Protein AF-A0A5E4XHZ9-F1 (afdb_monomer_lite)

Sequence (260 aa):
MHYANPSAIGHELRPRMAGLHLTLHACERTLSRTGLHGERLRSFIARGGAIILPWQSETGDRIRTYHLFYNLEQDAFFVAVLAHHPAPDAPPCIVTVLTQVQFENDAGPISVARMRTAAFQALDPVAFRAWELRYFGGVLPAARYRVTTWFRRDDDAPGARPAQMVFHNAPVCRDFVETHSLEQAAGHPGFLDWYRAQAEQHGLPIERVVAIRIADTHPVELDVSAAALPCSCCSGQNPANGMFSDFAPASAAQEDQLAR

Secondary structure (DSSP, 8-state):
-EE--HHHHHHHHGGGGGG-EE-HHHHHHHHHHH---HHHHHHHHHTT-SEEEEEEEEETTEEEEEEEEEEGGGTEEEEEEEEPPSSTTSPPEEEEEEEHHHHHHHH-PPPHHHHHHHHHHHS-HHHHHHHHHHHTTT-PPPP--EEEEEE--TT--TTPPPEEEEEE-----HHHHHHH-STTGGGSTTHHHHHHHHHHHTT--GGGEEEEEEESSSEEE--TTPPP---TTTTT--SS-------PPP----------

Structure (mmCIF, N/CA/C/O backbone):
data_AF-A0A5E4XHZ9-F1
#
_entry.id   AF-A0A5E4XHZ9-F1
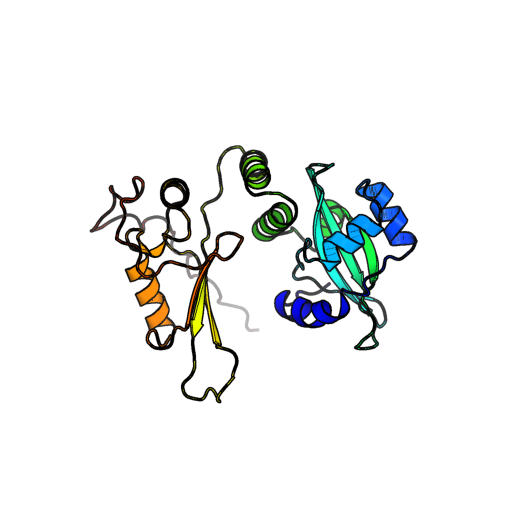#
loop_
_atom_site.group_PDB
_atom_site.id
_atom_site.type_symbol
_atom_site.label_atom_id
_atom_site.label_alt_id
_atom_site.label_comp_id
_atom_site.label_asym_id
_atom_site.label_entity_id
_atom_site.label_seq_id
_atom_site.pdbx_PDB_ins_code
_atom_site.Cartn_x
_atom_site.Cartn_y
_atom_site.Cartn_z
_atom_site.occupancy
_atom_site.B_iso_or_equiv
_atom_site.auth_seq_id
_atom_site.auth_comp_id
_atom_site.auth_asym_id
_atom_site.auth_atom_id
_atom_site.pdbx_PDB_model_num
ATOM 1 N N . MET A 1 1 ? 11.422 13.633 -13.329 1.00 86.62 1 MET A N 1
ATOM 2 C CA . MET A 1 1 ? 10.443 12.761 -12.641 1.00 86.62 1 MET A CA 1
ATOM 3 C C . MET A 1 1 ? 9.316 13.657 -12.155 1.00 86.62 1 MET A C 1
ATOM 5 O O . MET A 1 1 ? 9.613 14.779 -11.771 1.00 86.62 1 MET A O 1
ATOM 9 N N . HIS A 1 2 ? 8.062 13.225 -12.218 1.00 88.31 2 HIS A N 1
ATOM 10 C CA . HIS A 1 2 ? 6.912 14.000 -11.752 1.00 88.31 2 HIS A CA 1
ATOM 11 C C . HIS A 1 2 ? 6.039 13.163 -10.815 1.00 88.31 2 HIS A C 1
ATOM 13 O O . HIS A 1 2 ? 6.123 11.932 -10.811 1.00 88.31 2 HIS A O 1
ATOM 19 N N . TYR A 1 3 ? 5.230 13.840 -10.001 1.00 90.31 3 TYR A N 1
ATOM 20 C CA . TYR A 1 3 ? 4.327 13.189 -9.059 1.00 90.31 3 TYR A CA 1
ATOM 21 C C . TYR A 1 3 ? 3.088 12.662 -9.786 1.00 90.31 3 TYR A C 1
ATOM 23 O O . TYR A 1 3 ? 2.505 13.372 -10.603 1.00 90.31 3 TYR A O 1
ATOM 31 N N . ALA A 1 4 ? 2.673 11.435 -9.482 1.00 89.12 4 ALA A N 1
ATOM 32 C CA . ALA A 1 4 ? 1.535 10.787 -10.129 1.00 89.12 4 ALA A CA 1
ATOM 33 C C . ALA A 1 4 ? 0.694 9.999 -9.118 1.00 89.12 4 ALA A C 1
ATOM 35 O O . ALA A 1 4 ? 1.205 9.534 -8.098 1.00 89.12 4 ALA A O 1
ATOM 36 N N . ASN A 1 5 ? -0.607 9.843 -9.391 1.00 87.12 5 ASN A N 1
ATOM 37 C CA . ASN A 1 5 ? -1.532 9.144 -8.498 1.00 87.12 5 ASN A CA 1
ATOM 38 C C . ASN A 1 5 ? -1.294 7.617 -8.542 1.00 87.12 5 ASN A C 1
ATOM 40 O O . ASN A 1 5 ? -1.618 6.986 -9.554 1.00 87.12 5 ASN A O 1
ATOM 44 N N . PRO A 1 6 ? -0.826 6.981 -7.446 1.00 87.62 6 PRO A N 1
ATOM 45 C CA . PRO A 1 6 ? -0.541 5.543 -7.426 1.00 87.62 6 PRO A CA 1
ATOM 46 C C . PRO A 1 6 ? -1.758 4.660 -7.712 1.00 87.62 6 PRO A C 1
ATOM 48 O O . PRO A 1 6 ? -1.610 3.573 -8.264 1.00 87.62 6 PRO A O 1
ATOM 51 N N . SER A 1 7 ? -2.962 5.110 -7.344 1.00 84.69 7 SER A N 1
ATOM 52 C CA . SER A 1 7 ? -4.198 4.358 -7.578 1.00 84.69 7 SER A CA 1
ATOM 53 C C . SER A 1 7 ? -4.557 4.316 -9.062 1.00 84.69 7 SER A C 1
ATOM 55 O O . SER A 1 7 ? -4.978 3.271 -9.553 1.00 84.69 7 SER A O 1
ATOM 57 N N . ALA A 1 8 ? -4.344 5.424 -9.780 1.00 85.44 8 ALA A N 1
ATOM 58 C CA . ALA A 1 8 ? -4.560 5.491 -11.224 1.00 85.44 8 ALA A CA 1
ATOM 59 C C . ALA A 1 8 ? -3.560 4.591 -11.965 1.00 85.44 8 ALA A C 1
ATOM 61 O O . ALA A 1 8 ? -3.973 3.736 -12.746 1.00 85.44 8 ALA A O 1
ATOM 62 N N . ILE A 1 9 ? -2.270 4.690 -11.614 1.00 88.25 9 ILE A N 1
ATOM 63 C CA . ILE A 1 9 ? -1.215 3.813 -12.148 1.00 88.25 9 ILE A CA 1
ATOM 64 C C . ILE A 1 9 ? -1.558 2.340 -11.894 1.00 88.25 9 ILE A C 1
ATOM 66 O O . ILE A 1 9 ? -1.443 1.496 -12.780 1.00 88.25 9 ILE A O 1
ATOM 70 N N . GLY A 1 10 ? -1.986 2.009 -10.673 1.00 85.88 10 GLY A N 1
ATOM 71 C CA . GLY A 1 10 ? -2.338 0.642 -10.304 1.00 85.88 10 GLY A CA 1
ATOM 72 C C . GLY A 1 10 ? -3.529 0.098 -11.087 1.00 85.88 10 GLY A C 1
ATOM 73 O O . GLY A 1 10 ? -3.511 -1.071 -11.467 1.00 85.88 10 GLY A O 1
ATOM 74 N N . HIS A 1 11 ? -4.544 0.924 -11.347 1.00 86.50 11 HIS A N 1
ATOM 75 C CA . HIS A 1 11 ? -5.700 0.539 -12.157 1.00 86.50 11 HIS A CA 1
ATOM 76 C C . HIS A 1 11 ? -5.300 0.227 -13.605 1.00 86.50 11 HIS A C 1
ATOM 78 O O . HIS A 1 11 ? -5.761 -0.766 -14.163 1.00 86.50 11 HIS A O 1
ATOM 84 N N . GLU A 1 12 ? -4.414 1.034 -14.188 1.00 86.19 12 GLU A N 1
ATOM 85 C CA . GLU A 1 12 ? -3.895 0.823 -15.542 1.00 86.19 12 GLU A CA 1
ATOM 86 C C . GLU A 1 12 ? -3.006 -0.427 -15.639 1.00 86.19 12 GLU A C 1
ATOM 88 O O . GLU A 1 12 ? -3.139 -1.231 -16.561 1.00 86.19 12 GLU A O 1
ATOM 93 N N . LEU A 1 13 ? -2.100 -0.617 -14.677 1.00 87.25 13 LEU A N 1
ATOM 94 C CA . LEU A 1 13 ? -1.108 -1.689 -14.738 1.00 87.25 13 LEU A CA 1
ATOM 95 C C . LEU A 1 13 ? -1.670 -3.065 -14.395 1.00 87.25 13 LEU A C 1
ATOM 97 O O . LEU A 1 13 ? -1.251 -4.055 -14.992 1.00 87.25 13 LEU A O 1
ATOM 101 N N . ARG A 1 14 ? -2.582 -3.158 -13.419 1.00 87.19 14 ARG A N 1
ATOM 102 C CA . ARG A 1 14 ? -2.999 -4.437 -12.818 1.00 87.19 14 ARG A CA 1
ATOM 103 C C . ARG A 1 14 ? -3.446 -5.499 -13.839 1.00 87.19 14 ARG A C 1
ATOM 105 O O . ARG A 1 14 ? -2.990 -6.631 -13.686 1.00 87.19 14 ARG A O 1
ATOM 112 N N . PRO A 1 15 ? -4.240 -5.189 -14.884 1.00 87.88 15 PRO A N 1
ATOM 113 C CA . PRO A 1 15 ? -4.618 -6.178 -15.898 1.00 87.88 15 PRO A CA 1
ATOM 114 C C . PRO A 1 15 ? -3.423 -6.750 -16.679 1.00 87.88 15 PRO A C 1
ATOM 116 O O . PRO A 1 15 ? -3.457 -7.894 -17.120 1.00 87.88 15 PRO A O 1
ATOM 119 N N . ARG A 1 16 ? -2.345 -5.969 -16.820 1.00 89.19 16 ARG A N 1
ATOM 120 C CA . ARG A 1 16 ? -1.160 -6.284 -17.636 1.00 89.19 16 ARG A CA 1
ATOM 121 C C . ARG A 1 16 ? -0.058 -6.998 -16.842 1.00 89.19 16 ARG A C 1
ATOM 123 O O . ARG A 1 16 ? 0.864 -7.561 -17.433 1.00 89.19 16 ARG A O 1
ATOM 130 N N . MET A 1 17 ? -0.145 -7.010 -15.508 1.00 90.12 17 MET A N 1
ATOM 131 C CA . MET A 1 17 ? 0.893 -7.561 -14.621 1.00 90.12 17 MET A CA 1
ATOM 132 C C . MET A 1 17 ? 1.107 -9.072 -14.769 1.00 90.12 17 MET A C 1
ATOM 134 O O . MET A 1 17 ? 2.192 -9.557 -14.452 1.00 90.12 17 MET A O 1
ATOM 138 N N . ALA A 1 18 ? 0.124 -9.818 -15.285 1.00 86.81 18 ALA A N 1
ATOM 139 C CA . ALA A 1 18 ? 0.265 -11.254 -15.536 1.00 86.81 18 ALA A CA 1
ATOM 140 C C . ALA A 1 18 ? 1.398 -11.575 -16.533 1.00 86.81 18 ALA A C 1
ATOM 142 O O . ALA A 1 18 ? 2.057 -12.605 -16.406 1.00 86.81 18 ALA A O 1
ATOM 143 N N . GLY A 1 19 ? 1.660 -10.677 -17.491 1.00 87.75 19 GLY A N 1
ATOM 144 C CA . GLY A 1 19 ? 2.740 -10.813 -18.475 1.00 87.75 19 GLY A CA 1
ATOM 145 C C . GLY A 1 19 ? 4.051 -10.121 -18.085 1.00 87.75 19 GLY A C 1
ATOM 146 O O . GLY A 1 19 ? 4.936 -9.984 -18.934 1.00 87.75 19 GLY A O 1
ATOM 147 N N . LEU A 1 20 ? 4.183 -9.643 -16.838 1.00 92.69 20 LEU A N 1
ATOM 148 C CA . LEU A 1 20 ? 5.384 -8.948 -16.368 1.00 92.69 20 LEU A CA 1
ATOM 149 C C . LEU A 1 20 ? 6.631 -9.800 -16.632 1.00 92.69 20 LEU A C 1
ATOM 151 O O . LEU A 1 20 ? 6.679 -10.982 -16.282 1.00 92.69 20 LEU A O 1
ATOM 155 N N . HIS A 1 21 ? 7.657 -9.180 -17.204 1.00 93.25 21 HIS A N 1
ATOM 156 C CA . HIS A 1 21 ? 8.944 -9.809 -17.495 1.00 93.25 21 HIS A CA 1
ATOM 157 C C . HIS A 1 21 ? 10.110 -8.898 -17.094 1.00 93.25 21 HIS A C 1
ATOM 159 O O . HIS A 1 21 ? 9.927 -7.712 -16.814 1.00 93.25 21 HIS A O 1
ATOM 165 N N . LEU A 1 22 ? 11.314 -9.468 -17.035 1.00 93.25 22 LEU A N 1
ATOM 166 C CA . LEU A 1 22 ? 12.545 -8.762 -16.686 1.00 93.25 22 LEU A CA 1
ATOM 167 C C . LEU A 1 22 ? 13.439 -8.650 -17.915 1.00 93.25 22 LEU A C 1
ATOM 169 O O . LEU A 1 22 ? 13.551 -9.596 -18.693 1.00 93.25 22 LEU A O 1
ATOM 173 N N . THR A 1 23 ? 14.110 -7.511 -18.066 1.00 91.69 23 THR A N 1
ATOM 174 C CA . THR A 1 23 ? 15.240 -7.412 -18.995 1.00 91.69 23 THR A CA 1
ATOM 175 C C . THR A 1 23 ? 16.449 -8.169 -18.437 1.00 91.69 23 THR A C 1
ATOM 177 O O . THR A 1 23 ? 16.560 -8.367 -17.226 1.00 91.69 23 THR A O 1
ATOM 180 N N . LEU A 1 24 ? 17.401 -8.544 -19.300 1.00 91.00 24 LEU A N 1
ATOM 181 C CA . LEU A 1 24 ? 18.662 -9.156 -18.859 1.00 91.00 24 LEU A CA 1
ATOM 182 C C . LEU A 1 24 ? 19.381 -8.272 -17.826 1.00 91.00 24 LEU A C 1
ATOM 184 O O . LEU A 1 24 ? 19.770 -8.743 -16.760 1.00 91.00 24 LEU A O 1
ATOM 188 N N . HIS A 1 25 ? 19.443 -6.966 -18.099 1.00 91.31 25 HIS A N 1
ATOM 189 C CA . HIS A 1 25 ? 19.999 -5.984 -17.174 1.00 91.31 25 HIS A CA 1
ATOM 190 C C . HIS A 1 25 ? 19.283 -5.985 -15.814 1.00 91.31 25 HIS A C 1
ATOM 192 O O . HIS A 1 25 ? 19.927 -5.924 -14.767 1.00 91.31 25 HIS A O 1
ATOM 198 N N . ALA A 1 26 ? 17.950 -6.070 -15.800 1.00 91.31 26 ALA A N 1
ATOM 199 C CA . ALA A 1 26 ? 17.190 -6.142 -14.559 1.00 91.31 26 ALA A CA 1
ATOM 200 C C . ALA A 1 26 ? 17.475 -7.433 -13.787 1.00 91.31 26 ALA A C 1
ATOM 202 O O . ALA A 1 26 ? 17.582 -7.372 -12.565 1.00 91.31 26 ALA A O 1
ATOM 203 N N . CYS A 1 27 ? 17.639 -8.574 -14.463 1.00 91.69 27 CYS A N 1
ATOM 204 C CA . CYS A 1 27 ? 18.023 -9.834 -13.821 1.00 91.69 27 CYS A CA 1
ATOM 205 C C . CYS A 1 27 ? 19.380 -9.713 -13.114 1.00 91.69 27 CYS A C 1
ATOM 207 O O . CYS A 1 27 ? 19.474 -10.017 -11.925 1.00 91.69 27 CYS A O 1
ATOM 209 N N . GLU A 1 28 ? 20.398 -9.195 -13.807 1.00 92.19 28 GLU A N 1
ATOM 210 C CA . GLU A 1 28 ? 21.734 -8.970 -13.240 1.00 92.19 28 GLU A CA 1
ATOM 211 C C . GLU A 1 28 ? 21.684 -8.022 -12.039 1.00 92.19 28 GLU A C 1
ATOM 213 O O . GLU A 1 28 ? 22.235 -8.312 -10.975 1.00 92.19 28 GLU A O 1
ATOM 218 N N . ARG A 1 29 ? 20.975 -6.893 -12.176 1.00 92.19 29 ARG A N 1
ATOM 219 C CA . ARG A 1 29 ? 20.837 -5.914 -11.092 1.00 92.19 29 ARG A CA 1
ATOM 220 C C . ARG A 1 29 ? 20.088 -6.480 -9.899 1.00 92.19 29 ARG A C 1
ATOM 222 O O . ARG A 1 29 ? 20.537 -6.256 -8.778 1.00 92.19 29 ARG A O 1
ATOM 229 N N . THR A 1 30 ? 19.012 -7.228 -10.135 1.00 91.31 30 THR A N 1
ATOM 230 C CA . THR A 1 30 ? 18.244 -7.897 -9.079 1.00 91.31 30 THR A CA 1
ATOM 231 C C . THR A 1 30 ? 19.159 -8.820 -8.292 1.00 91.31 30 THR A C 1
ATOM 233 O O . THR A 1 30 ? 19.282 -8.640 -7.083 1.00 91.31 30 THR A O 1
ATOM 236 N N . LEU A 1 31 ? 19.883 -9.715 -8.968 1.00 91.81 31 LEU A N 1
ATOM 237 C CA . LEU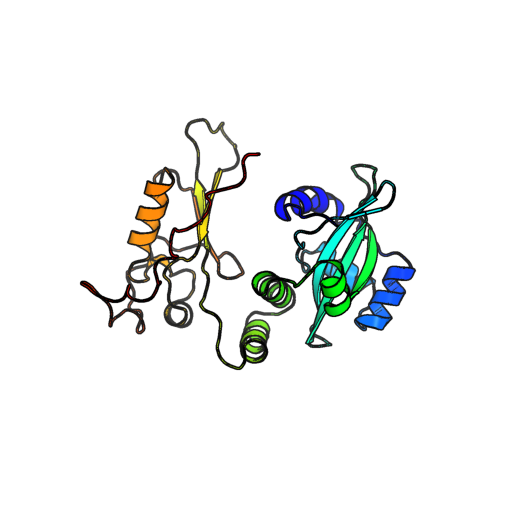 A 1 31 ? 20.790 -10.643 -8.300 1.00 91.81 31 LEU A CA 1
ATOM 238 C C . LEU A 1 31 ? 21.894 -9.898 -7.538 1.00 91.81 31 LEU A C 1
ATOM 240 O O . LEU A 1 31 ? 22.095 -10.148 -6.355 1.00 91.81 31 LEU A O 1
ATOM 244 N N . SER A 1 32 ? 22.554 -8.925 -8.174 1.00 92.19 32 SER A N 1
ATOM 245 C CA . SER A 1 32 ? 23.680 -8.203 -7.562 1.00 92.19 32 SER A CA 1
ATOM 246 C C . SER A 1 32 ? 23.297 -7.352 -6.347 1.00 92.19 32 SER A C 1
ATOM 248 O O . SER A 1 32 ? 24.117 -7.157 -5.457 1.00 92.19 32 SER A O 1
ATOM 250 N N . ARG A 1 33 ? 22.077 -6.797 -6.325 1.00 91.88 33 ARG A N 1
ATOM 251 C CA . ARG A 1 33 ? 21.643 -5.843 -5.290 1.00 91.88 33 ARG A CA 1
ATOM 252 C C . ARG A 1 33 ? 20.855 -6.538 -4.196 1.00 91.88 33 ARG A C 1
ATOM 254 O O . ARG A 1 33 ? 21.044 -6.231 -3.025 1.00 91.88 33 ARG A O 1
ATOM 261 N N . THR A 1 34 ? 19.988 -7.465 -4.589 1.00 88.62 34 THR A N 1
ATOM 262 C CA . THR A 1 34 ? 19.021 -8.084 -3.681 1.00 88.62 34 THR A CA 1
ATOM 263 C C . THR A 1 34 ? 19.388 -9.511 -3.276 1.00 88.62 34 THR A C 1
ATOM 265 O O . THR A 1 34 ? 18.811 -10.048 -2.341 1.00 88.62 34 THR A O 1
ATOM 268 N N . GLY A 1 35 ? 20.283 -10.175 -4.015 1.00 88.75 35 GLY A N 1
ATOM 269 C CA . GLY A 1 35 ? 20.492 -11.622 -3.896 1.00 88.75 35 GLY A CA 1
ATOM 270 C C . GLY A 1 35 ? 19.325 -12.470 -4.426 1.00 88.75 35 GLY A C 1
ATOM 271 O O . GLY A 1 35 ? 19.455 -13.686 -4.535 1.00 88.75 35 GLY A O 1
ATOM 272 N N . LEU A 1 36 ? 18.197 -11.859 -4.812 1.00 88.06 36 LEU A N 1
ATOM 273 C CA . LEU A 1 36 ? 17.028 -12.574 -5.313 1.00 88.06 36 LEU A CA 1
ATOM 274 C C . LEU A 1 36 ? 17.200 -12.983 -6.777 1.00 88.06 36 LEU A C 1
ATOM 276 O O . LEU A 1 36 ? 17.743 -12.254 -7.609 1.00 88.06 36 LEU A O 1
ATOM 280 N N . HIS A 1 37 ? 16.625 -14.134 -7.119 1.00 91.00 37 HIS A N 1
ATOM 281 C CA . HIS A 1 37 ? 16.442 -14.525 -8.510 1.00 91.00 37 HIS A CA 1
ATOM 282 C C . HIS A 1 37 ? 15.395 -13.628 -9.192 1.00 91.00 37 HIS A C 1
ATOM 284 O O . HIS A 1 37 ? 14.348 -13.325 -8.610 1.00 91.00 37 HIS A O 1
ATOM 290 N N . GLY A 1 38 ? 15.632 -13.259 -10.455 1.00 89.94 38 GLY A N 1
ATOM 291 C CA . GLY A 1 38 ? 14.744 -12.371 -11.215 1.00 89.94 38 GLY A CA 1
ATOM 292 C C . GLY A 1 38 ? 13.293 -12.865 -11.285 1.00 89.94 38 GLY A C 1
ATOM 293 O O . GLY A 1 38 ? 12.359 -12.082 -11.138 1.00 89.94 38 GLY A O 1
ATOM 294 N N . GLU A 1 39 ? 13.081 -14.177 -11.410 1.00 90.88 39 GLU A N 1
ATOM 295 C CA . GLU A 1 39 ? 11.732 -14.760 -11.418 1.00 90.88 39 GLU A CA 1
ATOM 296 C C . GLU A 1 39 ? 11.002 -14.653 -10.070 1.00 90.88 39 GLU A C 1
ATOM 298 O O . GLU A 1 39 ? 9.778 -14.475 -10.037 1.00 90.88 39 GLU A O 1
ATOM 303 N N . ARG A 1 40 ? 11.736 -14.703 -8.952 1.00 91.50 40 ARG A N 1
ATOM 304 C CA . ARG A 1 40 ? 11.151 -14.510 -7.620 1.00 91.50 40 ARG A CA 1
ATOM 305 C C . ARG A 1 40 ? 10.670 -13.071 -7.465 1.00 91.50 40 ARG A C 1
ATOM 307 O O . ARG A 1 40 ? 9.538 -12.867 -7.033 1.00 91.50 40 ARG A O 1
ATOM 314 N N . LEU A 1 41 ? 11.471 -12.100 -7.912 1.00 92.81 41 LEU A N 1
ATOM 315 C CA . LEU A 1 41 ? 11.063 -10.694 -7.959 1.00 92.81 41 LEU A CA 1
ATOM 316 C C . LEU A 1 41 ? 9.841 -10.492 -8.866 1.00 92.81 41 LEU A C 1
ATOM 318 O O . LEU A 1 41 ? 8.860 -9.883 -8.445 1.00 92.81 41 LEU A O 1
ATOM 322 N N . ARG A 1 42 ? 9.869 -11.050 -10.084 1.00 94.06 42 ARG A N 1
ATOM 323 C CA . ARG A 1 42 ? 8.751 -11.015 -11.045 1.00 94.06 42 ARG A CA 1
ATOM 324 C C . ARG A 1 42 ? 7.442 -11.434 -10.393 1.00 94.06 42 ARG A C 1
ATOM 326 O O . ARG A 1 42 ? 6.463 -10.696 -10.411 1.00 94.06 42 ARG A O 1
ATOM 333 N N . SER A 1 43 ? 7.455 -12.625 -9.801 1.00 92.69 43 SER A N 1
ATOM 334 C CA . SER A 1 43 ? 6.280 -13.261 -9.212 1.00 92.69 43 SER A CA 1
ATOM 335 C C . SER A 1 43 ? 5.791 -12.497 -7.987 1.00 92.69 43 SER A C 1
ATOM 337 O O . SER A 1 43 ? 4.590 -12.400 -7.755 1.00 92.69 43 SER A O 1
ATOM 339 N N . PHE A 1 44 ? 6.712 -11.934 -7.204 1.00 92.19 44 PHE A N 1
ATOM 340 C CA . PHE A 1 44 ? 6.383 -11.108 -6.051 1.00 92.19 44 PHE A CA 1
ATOM 341 C C . PHE A 1 44 ? 5.652 -9.820 -6.461 1.00 92.19 44 PHE A C 1
ATOM 343 O O . PHE A 1 44 ? 4.565 -9.547 -5.955 1.00 92.19 44 PHE A O 1
ATOM 350 N N . ILE A 1 45 ? 6.185 -9.077 -7.437 1.00 93.25 45 ILE A N 1
ATOM 351 C CA . ILE A 1 45 ? 5.565 -7.837 -7.929 1.00 93.25 45 ILE A CA 1
ATOM 352 C C . ILE A 1 45 ? 4.237 -8.131 -8.638 1.00 93.25 45 ILE A C 1
ATOM 354 O O . ILE A 1 45 ? 3.244 -7.454 -8.378 1.00 93.25 45 ILE A O 1
ATOM 358 N N . ALA A 1 46 ? 4.182 -9.159 -9.491 1.00 91.19 46 ALA A N 1
ATOM 359 C CA . ALA A 1 46 ? 2.968 -9.525 -10.225 1.00 91.19 46 ALA A CA 1
ATOM 360 C C . ALA A 1 46 ? 1.795 -9.899 -9.302 1.00 91.19 46 ALA A C 1
ATOM 362 O O . ALA A 1 46 ? 0.643 -9.635 -9.639 1.00 91.19 46 ALA A O 1
ATOM 363 N N . ARG A 1 47 ? 2.079 -10.456 -8.116 1.00 89.50 47 ARG A N 1
ATOM 364 C CA . ARG A 1 47 ? 1.072 -10.772 -7.086 1.00 89.50 47 ARG A CA 1
ATOM 365 C C . ARG A 1 47 ? 0.720 -9.593 -6.172 1.00 89.50 47 ARG A C 1
ATOM 367 O O . ARG A 1 47 ? -0.061 -9.771 -5.245 1.00 89.50 47 ARG A O 1
ATOM 374 N N . GLY A 1 48 ? 1.265 -8.403 -6.424 1.00 87.94 48 GLY A N 1
ATOM 375 C CA . GLY A 1 48 ? 0.984 -7.204 -5.632 1.00 87.94 48 GLY A CA 1
ATOM 376 C C . GLY A 1 48 ? 1.832 -7.055 -4.369 1.00 87.94 48 GLY A C 1
ATOM 377 O O . GLY A 1 48 ? 1.505 -6.222 -3.532 1.00 87.94 48 GLY A O 1
ATOM 378 N N . GLY A 1 49 ? 2.929 -7.808 -4.235 1.00 90.06 49 GLY A N 1
ATOM 379 C CA . GLY A 1 49 ? 3.833 -7.695 -3.085 1.00 90.06 49 GLY A CA 1
ATOM 380 C C . GLY A 1 49 ? 4.623 -6.378 -3.039 1.00 90.06 49 GLY A C 1
ATOM 381 O O . GLY A 1 49 ? 5.167 -6.010 -2.002 1.00 90.06 49 GLY A O 1
ATOM 382 N N . ALA A 1 50 ? 4.687 -5.645 -4.154 1.00 94.38 50 ALA A N 1
ATOM 383 C CA . ALA A 1 50 ? 5.298 -4.322 -4.213 1.00 94.38 50 ALA A CA 1
ATOM 384 C C . ALA A 1 50 ? 4.237 -3.219 -4.226 1.00 94.38 50 ALA A C 1
ATOM 386 O O . ALA A 1 50 ? 3.154 -3.365 -4.793 1.00 94.38 50 ALA A O 1
ATOM 387 N N . ILE A 1 51 ? 4.581 -2.078 -3.640 1.00 94.25 51 ILE A N 1
ATOM 388 C CA . ILE A 1 51 ? 3.729 -0.891 -3.607 1.00 94.25 51 ILE A CA 1
ATOM 389 C C . ILE A 1 51 ? 4.191 0.149 -4.619 1.00 94.25 51 ILE A C 1
ATOM 391 O O . ILE A 1 51 ? 5.368 0.497 -4.708 1.00 94.25 51 ILE A O 1
ATOM 395 N N . ILE A 1 52 ? 3.224 0.705 -5.340 1.00 95.06 52 ILE A N 1
ATOM 396 C CA . ILE A 1 52 ? 3.460 1.773 -6.307 1.00 95.06 52 ILE A CA 1
ATOM 397 C C . ILE A 1 52 ? 3.800 3.055 -5.547 1.00 95.06 52 ILE A C 1
ATOM 399 O O . ILE A 1 52 ? 3.034 3.516 -4.689 1.00 95.06 52 ILE A O 1
ATOM 403 N N . LEU A 1 53 ? 4.957 3.622 -5.862 1.00 95.38 53 LEU A N 1
ATOM 404 C CA . LEU A 1 53 ? 5.379 4.918 -5.370 1.00 95.38 53 LEU A CA 1
ATOM 405 C C . LEU A 1 53 ? 4.790 6.039 -6.251 1.00 95.38 53 LEU A C 1
ATOM 407 O O . LEU A 1 53 ? 4.596 5.829 -7.449 1.00 95.38 53 LEU A O 1
ATOM 411 N N . PRO A 1 54 ? 4.507 7.233 -5.697 1.00 93.19 54 PRO A N 1
ATOM 412 C CA . PRO A 1 54 ? 3.833 8.323 -6.406 1.00 93.19 54 PRO A CA 1
ATOM 413 C C . PRO A 1 54 ? 4.755 9.113 -7.341 1.00 93.19 54 PRO A C 1
ATOM 415 O O . PRO A 1 54 ? 4.655 10.331 -7.441 1.00 93.19 54 PRO A O 1
ATOM 418 N N . TRP A 1 55 ? 5.660 8.426 -8.026 1.00 92.62 55 TRP A N 1
ATOM 419 C CA . TRP A 1 55 ? 6.545 9.042 -8.997 1.00 92.62 55 TRP A CA 1
ATOM 420 C C . TRP A 1 55 ? 6.436 8.346 -10.339 1.00 92.62 55 TRP A C 1
ATOM 422 O O . TRP A 1 55 ? 6.249 7.131 -10.435 1.00 92.62 55 TRP A O 1
ATOM 432 N N . GLN A 1 56 ? 6.609 9.148 -11.377 1.00 92.38 56 GLN A N 1
ATOM 433 C CA . GLN A 1 56 ? 6.609 8.712 -12.753 1.00 92.38 56 GLN A CA 1
ATOM 434 C C . GLN A 1 56 ? 7.703 9.456 -13.516 1.00 92.38 56 GLN A C 1
ATOM 436 O O . GLN A 1 56 ? 8.043 10.608 -13.228 1.00 92.38 56 GLN A O 1
ATOM 441 N N . SER A 1 57 ? 8.321 8.783 -14.474 1.00 92.62 57 SER A N 1
ATOM 442 C CA . SER A 1 57 ? 9.217 9.433 -15.425 1.00 92.62 57 SER A CA 1
ATOM 443 C C . SER A 1 57 ? 8.931 8.955 -16.833 1.00 92.62 57 SER A C 1
ATOM 445 O O . SER A 1 57 ? 8.334 7.903 -17.037 1.00 92.62 57 SER A O 1
ATOM 447 N N . GLU A 1 58 ? 9.354 9.745 -17.805 1.00 90.31 58 GLU A N 1
ATOM 448 C CA . GLU A 1 58 ? 9.265 9.400 -19.214 1.00 90.31 58 GLU A CA 1
ATOM 449 C C . GLU A 1 58 ? 10.680 9.188 -19.738 1.00 90.31 58 GLU A C 1
ATOM 451 O O . GLU A 1 58 ? 11.630 9.872 -19.345 1.00 90.31 58 GLU A O 1
ATOM 456 N N . THR A 1 59 ? 10.863 8.180 -20.579 1.00 84.19 59 THR A N 1
ATOM 457 C CA . THR A 1 59 ? 12.125 7.963 -21.282 1.00 84.19 59 THR A CA 1
ATOM 458 C C . THR A 1 59 ? 11.815 7.454 -22.677 1.00 84.19 59 THR A C 1
ATOM 460 O O . THR A 1 59 ? 11.451 6.291 -22.845 1.00 84.19 59 THR A O 1
ATOM 463 N N . GLY A 1 60 ? 11.956 8.337 -23.667 1.00 84.44 60 GLY A N 1
ATOM 464 C CA . GLY A 1 60 ? 11.456 8.082 -25.015 1.00 84.44 60 GLY A CA 1
ATOM 465 C C . GLY A 1 60 ? 9.930 8.013 -25.016 1.00 84.44 60 GLY A C 1
ATOM 466 O O . GLY A 1 60 ? 9.271 8.871 -24.440 1.00 84.44 60 GLY A O 1
ATOM 467 N N . ASP A 1 61 ? 9.385 6.963 -25.617 1.00 83.19 61 ASP A N 1
ATOM 468 C CA . ASP A 1 61 ? 7.952 6.662 -25.706 1.00 83.19 61 ASP A CA 1
ATOM 469 C C . ASP A 1 61 ? 7.417 5.850 -24.512 1.00 83.19 61 ASP A C 1
ATOM 471 O O . ASP A 1 61 ? 6.275 5.388 -24.527 1.00 83.19 61 ASP A O 1
ATOM 475 N N . ARG A 1 62 ? 8.242 5.634 -23.478 1.00 87.31 62 ARG A N 1
ATOM 476 C CA . ARG A 1 62 ? 7.892 4.781 -22.338 1.00 87.31 62 ARG A CA 1
ATOM 477 C C . ARG A 1 62 ? 7.722 5.569 -21.057 1.00 87.31 62 ARG A C 1
ATOM 479 O O . ARG A 1 62 ? 8.615 6.298 -20.622 1.00 87.31 62 ARG A O 1
ATOM 486 N N . ILE A 1 63 ? 6.613 5.283 -20.391 1.00 92.44 63 ILE A N 1
ATOM 487 C CA . ILE A 1 63 ? 6.349 5.682 -19.015 1.00 92.44 63 ILE A CA 1
ATOM 488 C C . ILE A 1 63 ? 7.062 4.716 -18.068 1.00 92.44 63 ILE A C 1
ATOM 490 O O . ILE A 1 63 ? 7.021 3.500 -18.244 1.00 92.44 63 ILE A O 1
ATOM 494 N N . ARG A 1 64 ? 7.716 5.244 -17.039 1.00 94.81 64 ARG A N 1
ATOM 495 C CA . ARG A 1 64 ? 8.362 4.479 -15.974 1.00 94.81 64 ARG A CA 1
ATOM 496 C C . ARG A 1 64 ? 7.674 4.741 -14.652 1.00 94.81 64 ARG A C 1
ATOM 498 O O . ARG A 1 64 ? 7.433 5.886 -14.283 1.00 94.81 64 ARG A O 1
ATOM 505 N N . THR A 1 65 ? 7.430 3.664 -13.925 1.00 95.44 65 THR A N 1
ATOM 506 C CA . THR A 1 65 ? 6.829 3.681 -12.590 1.00 95.44 65 THR A CA 1
ATOM 507 C C . THR A 1 65 ? 7.718 2.937 -11.612 1.00 95.44 65 THR A C 1
ATOM 509 O O . THR A 1 65 ? 8.484 2.051 -11.999 1.00 95.44 65 THR A O 1
ATOM 512 N N . TYR A 1 66 ? 7.628 3.311 -10.342 1.00 96.94 66 TYR A N 1
ATOM 513 C CA . TYR A 1 66 ? 8.547 2.864 -9.304 1.00 96.94 66 TYR A CA 1
ATOM 514 C C . TYR A 1 66 ? 7.783 2.047 -8.271 1.00 96.94 66 TYR A C 1
ATOM 516 O O . TYR A 1 66 ? 6.779 2.503 -7.725 1.00 96.94 66 TYR A O 1
ATOM 524 N N . HIS A 1 67 ? 8.237 0.821 -8.038 1.00 97.25 67 HIS A N 1
ATOM 525 C CA . HIS A 1 67 ? 7.553 -0.165 -7.207 1.00 97.25 67 HIS A CA 1
ATOM 526 C C . HIS A 1 67 ? 8.474 -0.550 -6.055 1.00 97.25 67 HIS A C 1
ATOM 528 O O . HIS A 1 67 ? 9.477 -1.234 -6.255 1.00 97.25 67 HIS A O 1
ATOM 534 N N . LEU A 1 68 ? 8.156 -0.067 -4.856 1.00 98.12 68 LEU A N 1
ATOM 535 C CA . LEU A 1 68 ? 8.916 -0.342 -3.642 1.00 98.12 68 LEU A CA 1
ATOM 536 C C . LEU A 1 68 ? 8.556 -1.727 -3.106 1.00 98.12 68 LEU A C 1
ATOM 538 O O . LEU A 1 68 ? 7.379 -2.061 -2.963 1.00 98.12 68 LEU A O 1
ATOM 542 N N . PHE A 1 69 ? 9.574 -2.501 -2.754 1.00 97.25 69 PHE A N 1
ATOM 543 C CA . PHE A 1 69 ? 9.425 -3.774 -2.067 1.00 97.25 69 PHE A CA 1
ATOM 544 C C . PHE A 1 69 ? 10.442 -3.921 -0.940 1.00 97.25 69 PHE A C 1
ATOM 546 O O . PHE A 1 69 ? 11.491 -3.272 -0.927 1.00 97.25 69 PHE A O 1
ATOM 553 N N . TYR A 1 70 ? 10.107 -4.794 0.004 1.00 97.12 70 TYR A N 1
ATOM 554 C CA . TYR A 1 70 ? 10.976 -5.170 1.104 1.00 97.12 70 TYR A CA 1
ATOM 555 C C . TYR A 1 70 ? 11.597 -6.541 0.847 1.00 97.12 70 TYR A C 1
ATOM 557 O O . TYR A 1 70 ? 10.887 -7.490 0.512 1.00 97.12 70 TYR A O 1
ATOM 565 N N . ASN A 1 71 ? 12.915 -6.646 0.996 1.00 94.88 71 ASN A N 1
ATOM 566 C CA . ASN A 1 71 ? 13.624 -7.914 0.934 1.00 94.88 71 ASN A CA 1
ATOM 567 C C . ASN A 1 71 ? 13.942 -8.400 2.349 1.00 94.88 71 ASN A C 1
ATOM 569 O O . ASN A 1 71 ? 14.848 -7.876 2.996 1.00 94.88 71 ASN A O 1
ATOM 573 N N . LEU A 1 72 ? 13.226 -9.433 2.794 1.00 91.38 72 LEU A N 1
ATOM 574 C CA . LEU A 1 72 ? 13.420 -10.045 4.109 1.00 91.38 72 LEU A CA 1
ATOM 575 C C . LEU A 1 72 ? 14.846 -10.588 4.304 1.00 91.38 72 LEU A C 1
ATOM 577 O O . LEU A 1 72 ? 15.387 -10.469 5.394 1.00 91.38 72 LEU A O 1
ATOM 581 N N . GLU A 1 73 ? 15.470 -11.155 3.267 1.00 90.25 73 GLU A N 1
ATOM 582 C CA . GLU A 1 73 ? 16.788 -11.805 3.395 1.00 90.25 73 GLU A CA 1
ATOM 583 C C . GLU A 1 73 ? 17.913 -10.814 3.720 1.00 90.25 73 GLU A C 1
ATOM 585 O O . GLU A 1 73 ? 18.913 -11.189 4.325 1.00 90.25 73 GLU A O 1
ATOM 590 N N . GLN A 1 74 ? 17.742 -9.549 3.337 1.00 92.06 74 GLN A N 1
ATOM 591 C CA . GLN A 1 74 ? 18.708 -8.475 3.578 1.00 92.06 74 GLN A CA 1
ATOM 592 C C . GLN A 1 74 ? 18.196 -7.420 4.568 1.00 92.06 74 GLN A C 1
ATOM 594 O O . GLN A 1 74 ? 18.896 -6.441 4.805 1.00 92.06 74 GLN A O 1
ATOM 599 N N . ASP A 1 75 ? 16.981 -7.594 5.100 1.00 92.50 75 ASP A N 1
ATOM 600 C CA . ASP A 1 75 ? 16.287 -6.627 5.963 1.00 92.50 75 ASP A CA 1
ATOM 601 C C . ASP A 1 75 ? 16.294 -5.195 5.363 1.00 92.50 75 ASP A C 1
ATOM 603 O O . ASP A 1 75 ? 16.553 -4.209 6.052 1.00 92.50 75 ASP A O 1
ATOM 607 N N . ALA A 1 76 ? 16.067 -5.071 4.044 1.00 95.06 76 ALA A N 1
ATOM 608 C CA . ALA A 1 76 ? 16.293 -3.826 3.295 1.00 95.06 76 ALA A CA 1
ATOM 609 C C . ALA A 1 76 ? 15.240 -3.530 2.210 1.00 95.06 76 ALA A C 1
ATOM 611 O O . ALA A 1 76 ? 14.588 -4.425 1.667 1.00 95.06 76 ALA A O 1
ATOM 612 N N . PHE A 1 77 ? 15.109 -2.246 1.859 1.00 97.12 77 PHE A N 1
ATOM 613 C CA . PHE A 1 77 ? 14.188 -1.751 0.833 1.00 97.12 77 PHE A CA 1
ATOM 614 C C . PHE A 1 77 ? 14.851 -1.563 -0.534 1.00 97.12 77 PHE A C 1
ATOM 616 O O . PHE A 1 77 ? 15.964 -1.042 -0.660 1.00 97.12 77 PHE A O 1
ATOM 623 N N . PHE A 1 78 ? 14.103 -1.914 -1.578 1.00 97.88 78 PHE A N 1
ATOM 624 C CA . PHE A 1 78 ? 14.520 -1.791 -2.971 1.00 97.88 78 PHE A CA 1
ATOM 625 C C . PHE A 1 78 ? 13.373 -1.284 -3.842 1.00 97.88 78 PHE A C 1
ATOM 627 O O . PHE A 1 78 ? 12.197 -1.463 -3.525 1.00 97.88 78 PHE A O 1
ATOM 634 N N . VAL A 1 79 ? 13.714 -0.669 -4.972 1.00 98.00 79 VAL A N 1
ATOM 635 C CA . VAL A 1 79 ? 12.736 -0.091 -5.898 1.00 98.00 79 VAL A CA 1
ATOM 636 C C . VAL A 1 79 ? 12.893 -0.721 -7.273 1.00 98.00 79 VAL A C 1
ATOM 638 O O . VAL A 1 79 ? 13.879 -0.489 -7.968 1.00 98.00 79 VAL A O 1
ATOM 641 N N . ALA A 1 80 ? 11.907 -1.505 -7.695 1.00 97.44 80 ALA A N 1
ATOM 642 C CA . ALA A 1 80 ? 11.829 -1.997 -9.062 1.00 97.44 80 ALA A CA 1
ATOM 643 C C . ALA A 1 80 ? 11.311 -0.888 -9.986 1.00 97.44 80 ALA A C 1
ATOM 645 O O . ALA A 1 80 ? 10.277 -0.270 -9.722 1.00 97.44 80 ALA A O 1
ATOM 646 N N . VAL A 1 81 ? 12.023 -0.644 -11.083 1.00 96.69 81 VAL A N 1
ATOM 647 C CA . VAL A 1 81 ? 11.614 0.320 -12.109 1.00 96.69 81 VAL A CA 1
ATOM 648 C C . VAL A 1 81 ? 10.907 -0.442 -13.216 1.00 96.69 81 VAL A C 1
ATOM 650 O O . VAL A 1 81 ? 11.523 -1.262 -13.902 1.00 96.69 81 VAL A O 1
ATOM 653 N N . LEU A 1 82 ? 9.617 -0.173 -13.385 1.00 96.06 82 LEU A N 1
ATOM 654 C CA . LEU A 1 82 ? 8.786 -0.783 -14.415 1.00 96.06 82 LEU A CA 1
ATOM 655 C C . LEU A 1 82 ? 8.608 0.198 -15.566 1.00 96.06 82 LEU A C 1
ATOM 657 O O . LEU A 1 82 ? 8.062 1.281 -15.363 1.00 96.06 82 LEU A O 1
ATOM 661 N N . ALA A 1 83 ? 9.036 -0.190 -16.765 1.00 95.31 83 ALA A N 1
ATOM 662 C CA . ALA A 1 83 ? 8.737 0.530 -17.993 1.00 95.31 83 ALA A CA 1
ATOM 663 C C . ALA A 1 83 ? 7.457 -0.026 -18.624 1.00 95.31 83 ALA A C 1
ATOM 665 O O . ALA A 1 83 ? 7.300 -1.235 -18.807 1.00 95.31 83 ALA A O 1
ATOM 666 N N . HIS A 1 84 ? 6.547 0.875 -18.957 1.00 92.50 84 HIS A N 1
ATOM 667 C CA . HIS A 1 84 ? 5.294 0.578 -19.621 1.00 92.50 84 HIS A CA 1
ATOM 668 C C . HIS A 1 84 ? 5.556 0.455 -21.113 1.00 92.50 84 HIS A C 1
ATOM 670 O O . HIS A 1 84 ? 6.333 1.220 -21.691 1.00 92.50 84 HIS A O 1
ATOM 676 N N . HIS A 1 85 ? 4.917 -0.528 -21.734 1.00 86.88 85 HIS A N 1
ATOM 677 C CA . HIS A 1 85 ? 4.926 -0.634 -23.181 1.00 86.88 85 HIS A CA 1
ATOM 678 C C . HIS A 1 85 ? 3.904 0.363 -23.761 1.00 86.88 85 HIS A C 1
ATOM 680 O O . HIS A 1 85 ? 2.808 0.457 -23.200 1.00 86.88 85 HIS A O 1
ATOM 686 N N . PRO A 1 86 ? 4.220 1.077 -24.862 1.00 83.12 86 PRO A N 1
ATOM 687 C CA . PRO A 1 86 ? 3.307 2.052 -25.472 1.00 83.12 86 PRO A CA 1
ATOM 688 C C . PRO A 1 86 ? 2.025 1.404 -26.013 1.00 83.12 86 PRO A C 1
ATOM 690 O O . PRO A 1 86 ? 0.962 2.015 -26.003 1.00 83.12 86 PRO A O 1
ATOM 693 N N . ALA A 1 87 ? 2.106 0.147 -26.464 1.00 85.81 87 ALA A N 1
ATOM 694 C CA . ALA A 1 87 ? 0.918 -0.624 -26.834 1.00 85.81 87 ALA A CA 1
ATOM 695 C C . ALA A 1 87 ? 0.036 -0.917 -25.593 1.00 85.81 87 ALA A C 1
ATOM 697 O O . ALA A 1 87 ? 0.573 -1.454 -24.615 1.00 85.81 87 ALA A O 1
ATOM 698 N N . PRO A 1 88 ? -1.286 -0.643 -25.644 1.00 78.69 88 PRO A N 1
ATOM 699 C CA . PRO A 1 88 ? -2.187 -0.710 -24.485 1.00 78.69 88 PRO A CA 1
ATOM 700 C C . PRO A 1 88 ? -2.196 -2.058 -23.756 1.00 78.69 88 PRO A C 1
ATOM 702 O O . PRO A 1 88 ? -2.166 -2.096 -22.528 1.00 78.69 88 PRO A O 1
ATOM 705 N N . ASP A 1 89 ? -2.164 -3.161 -24.503 1.00 85.06 89 ASP A N 1
ATOM 706 C CA . ASP A 1 89 ? -2.316 -4.512 -23.944 1.00 85.06 89 ASP A CA 1
ATOM 707 C C . ASP A 1 89 ? -0.981 -5.206 -23.650 1.00 85.06 89 ASP A C 1
ATOM 709 O O . ASP A 1 89 ? -0.935 -6.277 -23.044 1.00 85.06 89 ASP A O 1
ATOM 713 N N . ALA A 1 90 ? 0.137 -4.612 -24.071 1.00 88.81 90 ALA A N 1
ATOM 714 C CA . ALA A 1 90 ? 1.441 -5.234 -23.899 1.00 88.81 90 ALA A CA 1
ATOM 715 C C . ALA A 1 90 ? 1.885 -5.159 -22.430 1.00 88.81 90 ALA A C 1
ATOM 717 O O . ALA A 1 90 ? 1.707 -4.123 -21.788 1.00 88.81 90 ALA A O 1
ATOM 718 N N . PRO A 1 91 ? 2.487 -6.212 -21.861 1.00 91.50 91 PRO A N 1
ATOM 719 C CA . PRO A 1 91 ? 2.861 -6.202 -20.456 1.00 91.50 91 PRO A CA 1
ATOM 720 C C . PRO A 1 91 ? 3.986 -5.197 -20.159 1.00 91.50 91 PRO A C 1
ATOM 722 O O . PRO A 1 91 ? 4.860 -4.979 -21.006 1.00 91.50 91 PRO A O 1
ATOM 725 N N . PRO A 1 92 ? 4.012 -4.603 -18.951 1.00 93.88 92 PRO A N 1
ATOM 726 C CA . PRO A 1 92 ? 5.159 -3.826 -18.503 1.00 93.88 92 PRO A CA 1
ATOM 727 C C . PRO A 1 92 ? 6.391 -4.727 -18.332 1.00 93.88 92 PRO A C 1
ATOM 729 O O . PRO A 1 92 ? 6.283 -5.950 -18.194 1.00 93.88 92 PRO A O 1
ATOM 732 N N . CYS A 1 93 ? 7.573 -4.115 -18.285 1.00 94.81 93 CYS A N 1
ATOM 733 C CA . CYS A 1 93 ? 8.822 -4.816 -18.009 1.00 94.81 93 CYS A CA 1
ATOM 734 C C . CYS A 1 93 ? 9.599 -4.172 -16.863 1.00 94.81 93 CYS A C 1
ATOM 736 O O . CYS A 1 93 ? 9.667 -2.948 -16.748 1.00 94.81 93 CYS A O 1
ATOM 738 N N . ILE A 1 94 ? 10.218 -4.993 -16.015 1.00 96.06 94 ILE A N 1
ATOM 739 C CA . ILE A 1 94 ? 11.187 -4.508 -15.032 1.00 96.06 94 ILE A CA 1
ATOM 740 C C . ILE A 1 94 ? 12.485 -4.233 -15.785 1.00 96.06 94 ILE A C 1
ATOM 742 O O . ILE A 1 94 ? 13.080 -5.147 -16.359 1.00 96.06 94 ILE A O 1
ATOM 746 N N . VAL A 1 95 ? 12.919 -2.974 -15.785 1.00 95.50 95 VAL A N 1
ATOM 747 C CA . VAL A 1 95 ? 14.128 -2.547 -16.504 1.00 95.50 95 VAL A CA 1
ATOM 748 C C . VAL A 1 95 ? 15.352 -2.468 -15.605 1.00 95.50 95 VAL A C 1
ATOM 750 O O . VAL A 1 95 ? 16.467 -2.643 -16.087 1.00 95.50 95 VAL A O 1
ATOM 753 N N . THR A 1 96 ? 15.163 -2.224 -14.308 1.00 96.12 96 THR A N 1
ATOM 754 C CA . THR A 1 96 ? 16.229 -2.234 -13.301 1.00 96.12 96 THR A CA 1
ATOM 755 C C . THR A 1 96 ? 15.637 -2.301 -11.890 1.00 96.12 96 THR A C 1
ATOM 757 O O . THR A 1 96 ? 14.429 -2.137 -11.706 1.00 96.12 96 THR A O 1
ATOM 760 N N . VAL A 1 97 ? 16.491 -2.522 -10.892 1.00 96.88 97 VAL A N 1
ATOM 761 C CA . VAL A 1 97 ? 16.140 -2.520 -9.463 1.00 96.88 97 VAL A CA 1
ATOM 762 C C . VAL A 1 97 ? 17.111 -1.615 -8.738 1.00 96.88 97 VAL A C 1
ATOM 764 O O . VAL A 1 97 ? 18.295 -1.919 -8.737 1.00 96.88 97 VAL A O 1
ATOM 767 N N . LEU A 1 98 ? 16.651 -0.526 -8.136 1.00 96.88 98 LEU A N 1
ATOM 768 C CA . LEU A 1 98 ? 17.458 0.437 -7.385 1.00 96.88 98 LEU A CA 1
ATOM 769 C C . LEU A 1 98 ? 17.518 0.064 -5.901 1.00 96.88 98 LEU A C 1
ATOM 771 O O . LEU A 1 98 ? 16.581 -0.535 -5.369 1.00 96.88 98 LEU A O 1
ATOM 775 N N . THR A 1 99 ? 18.599 0.448 -5.222 1.00 97.06 99 THR A N 1
ATOM 776 C CA . THR A 1 99 ? 18.587 0.509 -3.752 1.00 97.06 99 THR A CA 1
ATOM 777 C C . THR A 1 99 ? 17.713 1.678 -3.289 1.00 97.06 99 THR A C 1
ATOM 779 O O . THR A 1 99 ? 17.496 2.620 -4.056 1.00 97.06 99 THR A O 1
ATOM 782 N N . GLN A 1 100 ? 17.237 1.648 -2.039 1.00 96.81 100 GLN A N 1
ATOM 783 C CA . GLN A 1 100 ? 16.522 2.786 -1.445 1.00 96.81 100 GLN A CA 1
ATOM 784 C C . GLN A 1 100 ? 17.303 4.099 -1.619 1.00 96.81 100 GLN A C 1
ATOM 786 O O . GLN A 1 100 ? 16.773 5.049 -2.181 1.00 96.81 100 GLN A O 1
ATOM 791 N N . VAL A 1 101 ? 18.582 4.115 -1.230 1.00 96.88 101 VAL A N 1
ATOM 792 C CA . VAL A 1 101 ? 19.443 5.310 -1.303 1.00 96.88 101 VAL A CA 1
ATOM 793 C C . VAL A 1 101 ? 19.547 5.858 -2.728 1.00 96.88 101 VAL A C 1
ATOM 795 O O . VAL A 1 101 ? 19.467 7.063 -2.933 1.00 96.88 101 VAL A O 1
ATOM 798 N N . GLN A 1 102 ? 19.700 4.985 -3.729 1.00 96.00 102 GLN A N 1
ATOM 799 C CA . GLN A 1 102 ? 19.760 5.418 -5.129 1.00 96.00 102 GLN A CA 1
ATOM 800 C C . GLN A 1 102 ? 18.471 6.109 -5.559 1.00 96.00 102 GLN A C 1
ATOM 802 O O . GLN A 1 102 ? 18.522 7.162 -6.180 1.00 96.00 102 GLN A O 1
ATOM 807 N N . PHE A 1 103 ? 17.325 5.523 -5.217 1.00 96.75 103 PHE A N 1
ATOM 808 C CA . PHE A 1 103 ? 16.042 6.125 -5.542 1.00 96.75 103 PHE A CA 1
ATOM 809 C C . PHE A 1 103 ? 15.843 7.466 -4.822 1.00 96.75 103 PHE A C 1
ATOM 811 O O . PHE A 1 103 ? 15.434 8.438 -5.451 1.00 96.75 103 PHE A O 1
ATOM 818 N N . GLU A 1 104 ? 16.145 7.534 -3.525 1.00 95.94 104 GLU A N 1
ATOM 819 C CA . GLU A 1 104 ? 15.911 8.738 -2.723 1.00 95.94 104 GLU A CA 1
ATOM 820 C C . GLU A 1 104 ? 16.809 9.909 -3.130 1.00 95.94 104 GLU A C 1
ATOM 822 O O . GLU A 1 104 ? 16.366 11.056 -3.078 1.00 95.94 104 GLU A O 1
ATOM 827 N N . ASN A 1 105 ? 18.020 9.631 -3.620 1.00 95.25 105 ASN A N 1
ATOM 828 C CA . ASN A 1 105 ? 18.888 10.649 -4.212 1.00 95.25 105 ASN A CA 1
ATOM 829 C C . ASN A 1 105 ? 18.288 11.267 -5.489 1.00 95.25 105 ASN A C 1
ATOM 831 O O . ASN A 1 105 ? 18.498 12.450 -5.746 1.00 95.25 105 ASN A O 1
ATOM 835 N N . ASP A 1 106 ? 17.535 10.488 -6.272 1.00 91.06 106 ASP A N 1
ATOM 836 C CA . ASP A 1 106 ? 16.957 10.936 -7.546 1.00 91.06 106 ASP A CA 1
ATOM 837 C C . ASP A 1 106 ? 15.564 11.574 -7.384 1.00 91.06 106 ASP A C 1
ATOM 839 O O . ASP A 1 106 ? 15.193 12.473 -8.141 1.00 91.06 106 ASP A O 1
ATOM 843 N N . ALA A 1 107 ? 14.758 11.073 -6.443 1.00 90.00 107 ALA A N 1
ATOM 844 C CA . ALA A 1 107 ? 13.323 11.365 -6.341 1.00 90.00 107 ALA A CA 1
ATOM 845 C C . ALA A 1 107 ? 12.901 12.036 -5.024 1.00 90.00 107 ALA A C 1
ATOM 847 O O . ALA A 1 107 ? 11.775 12.536 -4.925 1.00 90.00 107 ALA A O 1
ATOM 848 N N . GLY A 1 108 ? 13.784 12.043 -4.023 1.00 90.06 108 GLY A N 1
ATOM 849 C CA . GLY A 1 108 ? 13.483 12.433 -2.650 1.00 90.06 108 GLY A CA 1
ATOM 850 C C . GLY A 1 108 ? 13.076 11.255 -1.752 1.00 90.06 108 GLY A C 1
ATOM 851 O O . GLY A 1 108 ? 12.913 10.125 -2.219 1.00 90.06 108 GLY A O 1
ATOM 852 N N . PRO A 1 109 ? 12.911 11.509 -0.442 1.00 93.62 109 PRO A N 1
ATOM 853 C CA . PRO A 1 109 ? 12.717 10.465 0.560 1.00 93.62 109 PRO A CA 1
ATOM 854 C C . PRO A 1 109 ? 11.411 9.692 0.360 1.00 93.62 109 PRO A C 1
ATOM 856 O O . PRO A 1 109 ? 10.354 10.267 0.071 1.00 93.62 109 PRO A O 1
ATOM 859 N N . ILE A 1 110 ? 11.453 8.379 0.591 1.00 93.94 110 ILE A N 1
ATOM 860 C CA . ILE A 1 110 ? 10.247 7.555 0.606 1.00 93.94 110 ILE A CA 1
ATOM 861 C C . ILE A 1 110 ? 9.543 7.743 1.949 1.00 93.94 110 ILE A C 1
ATOM 863 O O . ILE A 1 110 ? 10.143 7.649 3.018 1.00 93.94 110 ILE A O 1
ATOM 867 N N . SER A 1 111 ? 8.230 7.979 1.920 1.00 89.31 111 SER A N 1
ATOM 868 C CA . SER A 1 111 ? 7.489 8.159 3.166 1.00 89.31 111 SER A CA 1
ATOM 869 C C . SER A 1 111 ? 7.481 6.883 4.012 1.00 89.31 111 SER A C 1
ATOM 871 O O .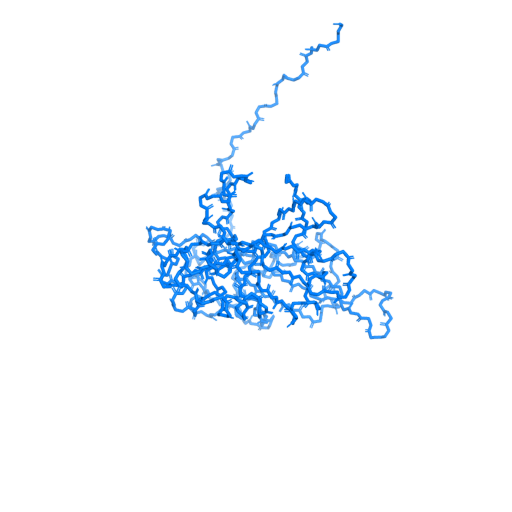 SER A 1 111 ? 7.290 5.770 3.512 1.00 89.31 111 SER A O 1
ATOM 873 N N . VAL A 1 112 ? 7.594 7.057 5.330 1.00 87.56 112 VAL A N 1
ATOM 874 C CA . VAL A 1 112 ? 7.522 5.968 6.318 1.00 87.56 112 VAL A CA 1
ATOM 875 C C . VAL A 1 112 ? 6.272 5.106 6.124 1.00 87.56 112 VAL A C 1
ATOM 877 O O . VAL A 1 112 ? 6.343 3.885 6.201 1.00 87.56 112 VAL A O 1
ATOM 880 N N . ALA A 1 113 ? 5.131 5.721 5.798 1.00 84.00 113 ALA A N 1
ATOM 881 C CA . ALA A 1 113 ? 3.889 4.998 5.531 1.00 84.00 113 ALA A CA 1
ATOM 882 C C . ALA A 1 113 ? 4.015 4.016 4.349 1.00 84.00 113 ALA A C 1
ATOM 884 O O . ALA A 1 113 ? 3.472 2.910 4.400 1.00 84.00 113 ALA A O 1
ATOM 885 N N . ARG A 1 114 ? 4.751 4.390 3.293 1.00 89.88 114 ARG A N 1
ATOM 886 C CA . ARG A 1 114 ? 5.027 3.507 2.153 1.00 89.88 114 ARG A CA 1
ATOM 887 C C . ARG A 1 114 ? 5.986 2.398 2.571 1.00 89.88 114 ARG A C 1
ATOM 889 O O . ARG A 1 114 ? 5.635 1.240 2.397 1.00 89.88 114 ARG A O 1
ATOM 896 N N . MET A 1 115 ? 7.112 2.714 3.208 1.00 92.38 115 MET A N 1
ATOM 897 C CA . MET A 1 115 ? 8.053 1.694 3.703 1.00 92.38 115 MET A CA 1
ATOM 898 C C . MET A 1 115 ? 7.364 0.655 4.596 1.00 92.38 115 MET A C 1
ATOM 900 O O . MET A 1 115 ? 7.467 -0.545 4.357 1.00 92.38 115 MET A O 1
ATOM 904 N N . ARG A 1 116 ? 6.542 1.118 5.539 1.00 89.81 116 ARG A N 1
ATOM 905 C CA . ARG A 1 116 ? 5.719 0.270 6.403 1.00 89.81 116 ARG A CA 1
ATOM 906 C C . ARG A 1 116 ? 4.770 -0.632 5.609 1.00 89.81 116 ARG A C 1
ATOM 908 O O . ARG A 1 116 ? 4.674 -1.820 5.892 1.00 89.81 116 ARG A O 1
ATOM 915 N N . THR A 1 117 ? 4.104 -0.097 4.585 1.00 88.69 117 THR A N 1
ATOM 916 C CA . THR A 1 117 ? 3.213 -0.898 3.729 1.00 88.69 117 THR A CA 1
ATOM 917 C C . THR A 1 117 ? 3.995 -1.936 2.914 1.00 88.69 117 THR A C 1
ATOM 919 O O . THR A 1 117 ? 3.531 -3.062 2.785 1.00 88.69 117 THR A O 1
ATOM 922 N N . ALA A 1 118 ? 5.183 -1.604 2.395 1.00 93.88 118 ALA A N 1
ATOM 923 C CA . ALA A 1 118 ? 6.035 -2.557 1.677 1.00 93.88 118 ALA A CA 1
ATOM 924 C C . ALA A 1 118 ? 6.530 -3.696 2.577 1.00 93.88 118 ALA A C 1
ATOM 926 O O . ALA A 1 118 ? 6.463 -4.854 2.173 1.00 93.88 118 ALA A O 1
ATOM 927 N N . ALA A 1 119 ? 6.998 -3.380 3.789 1.00 93.69 119 ALA A N 1
ATOM 928 C CA . ALA A 1 119 ? 7.407 -4.390 4.762 1.00 93.69 119 ALA A CA 1
ATOM 929 C C . ALA A 1 119 ? 6.239 -5.323 5.096 1.00 93.69 119 ALA A C 1
ATOM 931 O O . ALA A 1 119 ? 6.382 -6.538 5.072 1.00 93.69 119 ALA A O 1
ATOM 932 N N . PHE A 1 120 ? 5.051 -4.764 5.300 1.00 89.06 120 PHE A N 1
ATOM 933 C CA . PHE A 1 120 ? 3.853 -5.545 5.568 1.00 89.06 120 PHE A CA 1
ATOM 934 C C . PHE A 1 120 ? 3.430 -6.474 4.419 1.00 89.06 120 PHE A C 1
ATOM 936 O O . PHE A 1 120 ? 2.977 -7.581 4.675 1.00 89.06 120 PHE A O 1
ATOM 943 N N . GLN A 1 121 ? 3.591 -6.064 3.155 1.00 89.88 121 GLN A N 1
ATOM 944 C CA . GLN A 1 121 ? 3.318 -6.939 2.003 1.00 89.88 121 GLN A CA 1
ATOM 945 C C . GLN A 1 121 ? 4.299 -8.121 1.904 1.00 89.88 121 GLN A C 1
ATOM 947 O O . GLN A 1 121 ? 3.985 -9.141 1.292 1.00 89.88 121 GLN A O 1
ATOM 952 N N . ALA A 1 122 ? 5.501 -7.977 2.466 1.00 92.06 122 ALA A N 1
ATOM 953 C CA . ALA A 1 122 ? 6.559 -8.980 2.390 1.00 92.06 122 ALA A CA 1
ATOM 954 C C . ALA A 1 122 ? 6.622 -9.914 3.609 1.00 92.06 122 ALA A C 1
ATOM 956 O O . ALA A 1 122 ? 7.252 -10.968 3.525 1.00 92.06 122 ALA A O 1
ATOM 957 N N . LEU A 1 123 ? 6.016 -9.527 4.733 1.00 90.75 123 LEU A N 1
ATOM 958 C CA . LEU A 1 123 ? 6.154 -10.192 6.027 1.00 90.75 123 LEU A CA 1
ATOM 959 C C . LEU A 1 123 ? 4.809 -10.733 6.513 1.00 90.75 123 LEU A C 1
ATOM 961 O O . LEU A 1 123 ? 3.763 -10.127 6.293 1.00 90.75 123 LEU A O 1
ATOM 965 N N . ASP A 1 124 ? 4.838 -11.855 7.231 1.00 86.12 124 ASP A N 1
ATOM 966 C CA . ASP A 1 124 ? 3.676 -12.280 8.010 1.00 86.12 124 ASP A CA 1
ATOM 967 C C . ASP A 1 124 ? 3.412 -11.303 9.182 1.00 86.12 124 ASP A C 1
ATOM 969 O O . ASP A 1 124 ? 4.290 -10.506 9.538 1.00 86.12 124 ASP A O 1
ATOM 973 N N . PRO A 1 125 ? 2.220 -11.333 9.808 1.00 78.75 125 PRO A N 1
ATOM 974 C CA . PRO A 1 125 ? 1.871 -10.386 10.868 1.00 78.75 125 PRO A CA 1
ATOM 975 C C . PRO A 1 125 ? 2.840 -10.369 12.062 1.00 78.75 125 PRO A C 1
ATOM 977 O O . PRO A 1 125 ? 3.084 -9.305 12.634 1.00 78.75 125 PRO A O 1
ATOM 980 N N . VAL A 1 126 ? 3.420 -11.518 12.427 1.00 81.56 126 VAL A N 1
ATOM 981 C CA . VAL A 1 126 ? 4.348 -11.633 13.563 1.00 81.56 126 VAL A CA 1
ATOM 982 C C . VAL A 1 126 ? 5.698 -11.020 13.193 1.00 81.56 126 VAL A C 1
ATOM 984 O O . VAL A 1 126 ? 6.226 -10.178 13.926 1.00 81.56 126 VAL A O 1
ATOM 987 N N . ALA A 1 127 ? 6.233 -11.383 12.027 1.00 88.06 127 ALA A N 1
ATOM 988 C CA . ALA A 1 127 ? 7.485 -10.848 11.508 1.00 88.06 127 ALA A CA 1
ATOM 989 C C . ALA A 1 127 ? 7.400 -9.337 11.248 1.00 88.06 127 ALA A C 1
ATOM 991 O O . ALA A 1 127 ? 8.335 -8.603 11.575 1.00 88.06 127 ALA A O 1
ATOM 992 N N . PHE A 1 128 ? 6.268 -8.855 10.726 1.00 88.81 128 PHE A N 1
ATOM 993 C CA . PHE A 1 128 ? 6.018 -7.432 10.520 1.00 88.81 128 PHE A CA 1
ATOM 994 C C . PHE A 1 128 ? 6.038 -6.659 11.837 1.00 88.81 128 PHE A C 1
ATOM 996 O O . PHE A 1 128 ? 6.696 -5.626 11.934 1.00 88.81 128 PHE A O 1
ATOM 1003 N N . ARG A 1 129 ? 5.388 -7.178 12.882 1.00 82.44 129 ARG A N 1
ATOM 1004 C CA . ARG A 1 129 ? 5.376 -6.520 14.190 1.00 82.44 129 ARG A CA 1
ATOM 1005 C C . ARG A 1 129 ? 6.768 -6.446 14.813 1.00 82.44 129 ARG A C 1
ATOM 1007 O O . ARG A 1 129 ? 7.159 -5.407 15.347 1.00 82.44 129 ARG A O 1
ATOM 1014 N N . ALA A 1 130 ? 7.532 -7.532 14.721 1.00 86.69 130 ALA A N 1
ATOM 1015 C CA . ALA A 1 130 ? 8.922 -7.540 15.159 1.00 86.69 130 ALA A CA 1
ATOM 1016 C C . ALA A 1 130 ? 9.763 -6.534 14.358 1.00 86.69 130 ALA A C 1
ATOM 1018 O O . ALA A 1 130 ? 10.613 -5.851 14.927 1.00 86.69 130 ALA A O 1
ATOM 1019 N N . TRP A 1 131 ? 9.529 -6.437 13.047 1.00 91.94 131 TRP A N 1
ATOM 1020 C CA . TRP A 1 131 ? 10.172 -5.451 12.185 1.00 91.94 131 TRP A CA 1
ATOM 1021 C C . TRP A 1 131 ? 9.834 -4.016 12.605 1.00 91.94 131 TRP A C 1
ATOM 1023 O O . TRP A 1 131 ? 10.754 -3.222 12.765 1.00 91.94 131 TRP A O 1
ATOM 1033 N N . GLU A 1 132 ? 8.565 -3.693 12.877 1.00 88.56 132 GLU A N 1
ATOM 1034 C CA . GLU A 1 132 ? 8.162 -2.350 13.317 1.00 88.56 132 GLU A CA 1
ATOM 1035 C C . GLU A 1 132 ? 8.878 -1.935 14.605 1.00 88.56 132 GLU A C 1
ATOM 1037 O O . GLU A 1 132 ? 9.408 -0.830 14.688 1.00 88.56 132 GLU A O 1
ATOM 1042 N N . LEU A 1 133 ? 8.942 -2.828 15.597 1.00 87.56 133 LEU A N 1
ATOM 1043 C CA . LEU A 1 133 ? 9.648 -2.550 16.849 1.00 87.56 133 LEU A CA 1
ATOM 1044 C C . LEU A 1 133 ? 11.129 -2.251 16.612 1.00 87.56 133 LEU A C 1
ATOM 1046 O O . LEU A 1 133 ? 11.653 -1.302 17.185 1.00 87.56 133 LEU A O 1
ATOM 1050 N N . ARG A 1 134 ? 11.808 -3.021 15.755 1.00 89.94 134 ARG A N 1
ATOM 1051 C CA . ARG A 1 134 ? 13.216 -2.753 15.423 1.00 89.94 134 ARG A CA 1
ATOM 1052 C C . ARG A 1 134 ? 13.371 -1.433 14.667 1.00 89.94 134 ARG A C 1
ATOM 1054 O O . ARG A 1 134 ? 14.219 -0.623 15.028 1.00 89.94 134 ARG A O 1
ATOM 1061 N N . TYR A 1 135 ? 12.542 -1.213 13.649 1.00 88.25 135 TYR A N 1
ATOM 1062 C CA . TYR A 1 135 ? 12.640 -0.069 12.743 1.00 88.25 135 TYR A CA 1
ATOM 1063 C C . TYR A 1 135 ? 12.339 1.267 13.440 1.00 88.25 135 TYR A C 1
ATOM 1065 O O . TYR A 1 135 ? 12.974 2.274 13.142 1.00 88.25 135 TYR A O 1
ATOM 1073 N N . PHE A 1 136 ? 11.410 1.276 14.400 1.00 83.44 136 PHE A N 1
ATOM 1074 C CA . PHE A 1 136 ? 11.016 2.473 15.151 1.00 83.44 136 PHE A CA 1
ATOM 1075 C C . PHE A 1 136 ? 11.651 2.568 16.551 1.00 83.44 136 PHE A C 1
ATOM 1077 O O . PHE A 1 136 ? 11.150 3.283 17.417 1.00 83.44 136 PHE A O 1
ATOM 1084 N N . GLY A 1 137 ? 12.762 1.865 16.797 1.00 82.44 137 GLY A N 1
ATOM 1085 C CA . GLY A 1 137 ? 13.541 2.028 18.032 1.00 82.44 137 GLY A CA 1
ATOM 1086 C C . GLY A 1 137 ? 12.805 1.589 19.303 1.00 82.44 137 GLY A C 1
ATOM 1087 O O . GLY A 1 137 ? 12.945 2.209 20.352 1.00 82.44 137 GLY A O 1
ATOM 1088 N N . GLY A 1 138 ? 11.988 0.541 19.210 1.00 77.50 138 GLY A N 1
ATOM 1089 C CA . GLY A 1 138 ? 11.216 -0.028 20.316 1.00 77.50 138 GLY A CA 1
ATOM 1090 C C . GLY A 1 138 ? 9.894 0.685 20.605 1.00 77.50 138 GLY A C 1
ATOM 1091 O O . GLY A 1 138 ? 9.083 0.156 21.361 1.00 77.50 138 GLY A O 1
ATOM 1092 N N . VAL A 1 139 ? 9.637 1.838 19.979 1.00 75.25 139 VAL A N 1
ATOM 1093 C CA . VAL A 1 139 ? 8.384 2.587 20.131 1.00 75.25 139 VAL A CA 1
ATOM 1094 C C . VAL A 1 139 ? 7.574 2.465 18.857 1.00 75.25 139 VAL A C 1
ATOM 1096 O O . VAL A 1 139 ? 7.960 2.942 17.796 1.00 75.25 139 VAL A O 1
ATOM 1099 N N . LEU A 1 140 ? 6.412 1.836 18.949 1.00 72.44 140 LEU A N 1
ATOM 1100 C CA . LEU A 1 140 ? 5.558 1.690 17.783 1.00 72.44 140 LEU A CA 1
ATOM 1101 C C . LEU A 1 140 ? 4.892 3.026 17.435 1.00 72.44 140 LEU A C 1
ATOM 1103 O O . LEU A 1 140 ? 4.359 3.693 18.327 1.00 72.44 140 LEU A O 1
ATOM 1107 N N . PRO A 1 141 ? 4.822 3.396 16.146 1.00 70.56 141 PRO A N 1
ATOM 1108 C CA . PRO A 1 141 ? 4.180 4.636 15.724 1.00 70.56 141 PRO A CA 1
ATOM 1109 C C . PRO A 1 141 ? 2.705 4.630 16.125 1.00 70.56 141 PRO A C 1
ATOM 1111 O O . PRO A 1 141 ? 2.106 3.560 16.224 1.00 70.56 141 PRO A O 1
ATOM 1114 N N . ALA A 1 142 ? 2.090 5.796 16.327 1.00 71.88 142 ALA A N 1
ATOM 1115 C CA . ALA A 1 142 ? 0.647 5.864 16.564 1.00 71.88 142 ALA A CA 1
ATOM 1116 C C . ALA A 1 142 ? -0.105 5.137 15.436 1.00 71.88 142 ALA A C 1
ATOM 1118 O O . ALA A 1 142 ? 0.189 5.343 14.253 1.00 71.88 142 ALA A O 1
ATOM 1119 N N . ALA A 1 143 ? -1.041 4.260 15.801 1.00 74.06 143 ALA A N 1
ATOM 1120 C CA . ALA A 1 143 ? -1.840 3.549 14.817 1.00 74.06 143 ALA A CA 1
ATOM 1121 C C . ALA A 1 143 ? -2.691 4.556 14.027 1.00 74.06 143 ALA A C 1
ATOM 1123 O O . ALA A 1 143 ? -3.282 5.470 14.601 1.00 74.06 143 ALA A O 1
ATOM 1124 N N . ARG A 1 144 ? -2.719 4.423 12.698 1.00 80.44 144 ARG A N 1
ATOM 1125 C CA . ARG A 1 144 ? -3.458 5.331 11.806 1.00 80.44 144 ARG A CA 1
ATOM 1126 C C . ARG A 1 144 ? -4.551 4.556 11.101 1.00 80.44 144 ARG A C 1
ATOM 1128 O O . ARG A 1 144 ? -4.473 4.289 9.901 1.00 80.44 144 ARG A O 1
ATOM 1135 N N . TYR A 1 145 ? -5.564 4.182 11.870 1.00 88.88 145 TYR A N 1
ATOM 1136 C CA . TYR A 1 145 ? -6.682 3.425 11.341 1.00 88.88 145 TYR A CA 1
ATOM 1137 C C . TYR A 1 145 ? -7.464 4.265 10.326 1.00 88.88 145 TYR A C 1
ATOM 1139 O O . TYR A 1 145 ? -7.841 5.410 10.587 1.00 88.88 145 TYR A O 1
ATOM 1147 N N . ARG A 1 146 ? -7.689 3.692 9.146 1.00 91.62 146 ARG A N 1
ATOM 1148 C CA . ARG A 1 146 ? -8.567 4.224 8.104 1.00 91.62 146 ARG A CA 1
ATOM 1149 C C . ARG A 1 146 ? -9.841 3.398 8.051 1.00 91.62 146 ARG A C 1
ATOM 1151 O O . ARG A 1 146 ? -9.774 2.172 8.063 1.00 91.62 146 ARG A O 1
ATOM 1158 N N . VAL A 1 147 ? -10.980 4.063 7.947 1.00 93.56 147 VAL A N 1
ATOM 1159 C CA . VAL A 1 147 ? -12.290 3.431 7.803 1.00 93.56 147 VAL A CA 1
ATOM 1160 C C . VAL A 1 147 ? -12.771 3.674 6.388 1.00 93.56 147 VAL A C 1
ATOM 1162 O O . VAL A 1 147 ? -12.992 4.806 5.973 1.00 93.56 147 VAL A O 1
ATOM 1165 N N . THR A 1 148 ? -12.881 2.598 5.626 1.00 93.50 148 THR A N 1
ATOM 1166 C CA . THR A 1 148 ? -13.440 2.612 4.284 1.00 93.50 148 THR A CA 1
ATOM 1167 C C . THR A 1 148 ? -14.901 2.208 4.354 1.00 93.50 148 THR A C 1
ATOM 1169 O O . THR A 1 148 ? -15.220 1.120 4.825 1.00 93.50 148 THR A O 1
ATOM 1172 N N . THR A 1 149 ? -15.769 3.077 3.859 1.00 93.00 149 THR A N 1
ATOM 1173 C CA . THR A 1 149 ? -17.210 2.857 3.794 1.00 93.00 149 THR A CA 1
ATOM 1174 C C . THR A 1 149 ? -17.623 2.710 2.340 1.00 93.00 149 THR A C 1
ATOM 1176 O O . THR A 1 149 ? -17.296 3.568 1.518 1.00 93.00 149 THR A O 1
ATOM 1179 N N . TRP A 1 150 ? -18.353 1.643 2.027 1.00 92.88 150 TRP A N 1
ATOM 1180 C CA . TRP A 1 150 ? -19.012 1.467 0.738 1.00 92.88 150 TRP A CA 1
ATOM 1181 C C . TRP A 1 150 ? -20.502 1.725 0.892 1.00 92.88 150 TRP A C 1
ATOM 1183 O O . TRP A 1 150 ? -21.118 1.219 1.829 1.00 92.88 150 TRP A O 1
ATOM 1193 N N . PHE A 1 151 ? -21.089 2.483 -0.027 1.00 92.06 151 PHE A N 1
ATOM 1194 C CA . PHE A 1 151 ? -22.499 2.866 0.027 1.00 92.06 151 PHE A CA 1
ATOM 1195 C C . PHE A 1 151 ? -23.096 3.004 -1.374 1.00 92.06 151 PHE A C 1
ATOM 1197 O O . PHE A 1 151 ? -22.368 3.175 -2.356 1.00 92.06 151 PHE A O 1
ATOM 1204 N N . ARG A 1 152 ? -24.424 2.910 -1.468 1.00 90.94 152 ARG A N 1
ATOM 1205 C CA . ARG A 1 152 ? -25.162 3.156 -2.716 1.00 90.94 152 ARG A CA 1
ATOM 1206 C C . ARG A 1 152 ? -25.631 4.602 -2.809 1.00 90.94 152 ARG A C 1
ATOM 1208 O O . ARG A 1 152 ? -26.055 5.179 -1.807 1.00 90.94 152 ARG A O 1
ATOM 1215 N N . ARG A 1 153 ? -25.587 5.165 -4.012 1.00 86.88 153 ARG A N 1
ATOM 1216 C CA . ARG A 1 153 ? -26.158 6.479 -4.339 1.00 86.88 153 ARG A CA 1
ATOM 1217 C C . ARG A 1 153 ? -27.623 6.352 -4.757 1.00 86.88 153 ARG A C 1
ATOM 1219 O O . ARG A 1 153 ? -28.101 5.257 -5.041 1.00 86.88 153 ARG A O 1
ATOM 1226 N N . ASP A 1 154 ? -28.344 7.469 -4.748 1.00 81.44 154 ASP A N 1
ATOM 1227 C CA . ASP A 1 154 ? -29.744 7.551 -5.195 1.00 81.44 154 ASP A CA 1
ATOM 1228 C C . ASP A 1 154 ? -29.946 7.140 -6.651 1.00 81.44 154 ASP A C 1
ATOM 1230 O O . ASP A 1 154 ? -30.947 6.519 -6.997 1.00 81.44 154 ASP A O 1
ATOM 1234 N N . ASP A 1 155 ? -28.976 7.471 -7.488 1.00 84.44 155 ASP A N 1
ATOM 1235 C CA . ASP A 1 155 ? -28.983 7.302 -8.933 1.00 84.44 155 ASP A CA 1
ATOM 1236 C C . ASP A 1 155 ? -28.263 6.026 -9.401 1.00 84.44 155 ASP A C 1
ATOM 1238 O O . ASP A 1 155 ? -28.103 5.808 -10.605 1.00 84.44 155 ASP A O 1
ATOM 1242 N N . ASP A 1 156 ? -27.848 5.156 -8.474 1.00 81.50 156 ASP A N 1
ATOM 1243 C CA . ASP A 1 156 ? -27.170 3.908 -8.817 1.00 81.50 156 ASP A CA 1
ATOM 1244 C C . ASP A 1 156 ? -28.128 2.951 -9.549 1.00 81.50 156 ASP A C 1
ATOM 1246 O O . ASP A 1 156 ? -29.090 2.421 -8.985 1.00 81.50 156 ASP A O 1
ATOM 1250 N N . ALA A 1 157 ? -27.827 2.671 -10.819 1.00 81.94 157 ALA A N 1
ATOM 1251 C CA . ALA A 1 157 ? -28.530 1.657 -11.598 1.00 81.94 157 ALA A CA 1
ATOM 1252 C C . ALA A 1 157 ? -28.401 0.253 -10.957 1.00 81.94 157 ALA A C 1
ATOM 1254 O O . ALA A 1 157 ? -27.409 -0.037 -10.277 1.00 81.94 157 ALA A O 1
ATOM 1255 N N . PRO A 1 158 ? -29.347 -0.676 -11.205 1.00 77.50 158 PRO A N 1
ATOM 1256 C CA . PRO A 1 158 ? -29.229 -2.056 -10.738 1.00 77.50 158 PRO A CA 1
ATOM 1257 C C . PRO A 1 158 ? -27.903 -2.695 -11.180 1.00 77.50 158 PRO A C 1
ATOM 1259 O O . PRO A 1 158 ? -27.609 -2.783 -12.369 1.00 77.50 158 PRO A O 1
ATOM 1262 N N . GLY A 1 159 ? -27.093 -3.141 -10.214 1.00 77.44 159 GLY A N 1
ATOM 1263 C CA . GLY A 1 159 ? -25.772 -3.730 -10.469 1.00 77.44 159 GLY A CA 1
ATOM 1264 C C . GLY A 1 159 ? -24.609 -2.731 -10.549 1.00 77.44 159 GLY A C 1
ATOM 1265 O O . GLY A 1 159 ? -23.473 -3.156 -10.765 1.00 77.44 159 GLY A O 1
ATOM 1266 N N . ALA A 1 160 ? -24.852 -1.431 -10.341 1.00 81.44 160 ALA A N 1
ATOM 1267 C CA . ALA A 1 160 ? -23.788 -0.442 -10.205 1.00 81.44 160 ALA A CA 1
ATOM 1268 C C . ALA A 1 160 ? -22.857 -0.785 -9.030 1.00 81.44 160 ALA A C 1
ATOM 1270 O O . ALA A 1 160 ? -23.269 -1.335 -8.001 1.00 81.44 160 ALA A O 1
ATOM 1271 N N . ARG A 1 161 ? -21.566 -0.476 -9.196 1.00 85.12 161 ARG A N 1
ATOM 1272 C CA . ARG A 1 161 ? -20.580 -0.675 -8.131 1.00 85.12 161 ARG A CA 1
ATOM 1273 C C . ARG A 1 161 ? -20.816 0.360 -7.026 1.00 85.12 161 ARG A C 1
ATOM 1275 O O . ARG A 1 161 ? -20.915 1.536 -7.363 1.00 85.12 161 ARG A O 1
ATOM 1282 N N . PRO A 1 162 ? -20.825 -0.045 -5.742 1.00 87.31 162 PRO A N 1
ATOM 1283 C CA . PRO A 1 162 ? -20.972 0.894 -4.638 1.00 87.31 162 PRO A CA 1
ATOM 1284 C C . PRO A 1 162 ? -19.906 1.989 -4.684 1.00 87.31 162 PRO A C 1
ATOM 1286 O O . PRO A 1 162 ? -18.730 1.713 -4.949 1.00 87.31 162 PRO A O 1
ATOM 1289 N N . ALA A 1 163 ? -20.310 3.216 -4.369 1.00 87.81 163 ALA A N 1
ATOM 1290 C CA . ALA A 1 163 ? -19.381 4.300 -4.109 1.00 87.81 163 ALA A CA 1
ATOM 1291 C C . ALA A 1 163 ? -18.557 4.000 -2.847 1.00 87.81 163 ALA A C 1
ATOM 1293 O O . ALA A 1 163 ? -18.979 3.239 -1.977 1.00 87.81 163 ALA A O 1
ATOM 1294 N N . GLN A 1 164 ? -17.373 4.605 -2.750 1.00 92.25 164 GLN A N 1
ATOM 1295 C CA . GLN A 1 164 ? -16.445 4.409 -1.640 1.00 92.25 164 GLN A CA 1
ATOM 1296 C C . GLN A 1 164 ? -16.052 5.755 -1.031 1.00 92.25 164 GLN A C 1
ATOM 1298 O O . GLN A 1 164 ? -15.755 6.704 -1.757 1.00 92.25 164 GLN A O 1
ATOM 1303 N N . MET A 1 165 ? -15.979 5.807 0.296 1.00 91.31 165 MET A N 1
ATOM 1304 C CA . MET A 1 165 ? -15.420 6.923 1.057 1.00 91.31 165 MET A CA 1
ATOM 1305 C C . MET A 1 165 ? -14.424 6.406 2.092 1.00 91.31 165 MET A C 1
ATOM 1307 O O . MET A 1 165 ? -14.600 5.313 2.628 1.00 91.31 165 MET A O 1
ATOM 1311 N N . VAL A 1 166 ? -13.355 7.161 2.349 1.00 91.81 166 VAL A N 1
ATOM 1312 C CA . VAL A 1 166 ? -12.308 6.781 3.305 1.00 91.81 166 VAL A CA 1
ATOM 1313 C C . VAL A 1 166 ? -12.146 7.887 4.335 1.00 91.81 166 VAL A C 1
ATOM 1315 O O . VAL A 1 166 ? -11.790 9.009 3.988 1.00 91.81 166 VAL A O 1
ATOM 1318 N N . PHE A 1 167 ? -12.364 7.543 5.598 1.00 92.06 167 PHE A N 1
ATOM 1319 C CA . PHE A 1 167 ? -12.068 8.393 6.743 1.00 92.06 167 PHE A CA 1
ATOM 1320 C C . PHE A 1 167 ? -10.739 7.964 7.358 1.00 92.06 167 PHE A C 1
ATOM 1322 O O . PHE A 1 167 ? -10.442 6.772 7.458 1.00 92.06 167 PHE A O 1
ATOM 1329 N N . HIS A 1 168 ? -9.922 8.929 7.760 1.00 90.00 168 HIS A N 1
ATOM 1330 C CA . HIS A 1 168 ? -8.592 8.687 8.312 1.00 90.00 168 HIS A CA 1
ATOM 1331 C C . HIS A 1 168 ? -8.548 9.014 9.803 1.00 90.00 168 HIS A C 1
ATOM 1333 O O . HIS A 1 168 ? -9.300 9.861 10.273 1.00 90.00 168 HIS A O 1
ATOM 1339 N N . ASN A 1 169 ? -7.606 8.391 10.514 1.00 88.12 169 ASN A N 1
ATOM 1340 C CA . ASN A 1 169 ? -7.342 8.627 11.935 1.00 88.12 169 ASN A CA 1
ATOM 1341 C C . ASN A 1 169 ? -8.539 8.278 12.832 1.00 88.12 169 ASN A C 1
ATOM 1343 O O . ASN A 1 169 ? -8.914 9.064 13.700 1.00 88.12 169 ASN A O 1
ATOM 1347 N N . ALA A 1 170 ? -9.132 7.099 12.624 1.00 91.19 170 ALA A N 1
ATOM 1348 C CA . ALA A 1 170 ? -10.168 6.614 13.528 1.00 91.19 170 ALA A CA 1
ATOM 1349 C C . ALA A 1 170 ? -9.615 6.520 14.965 1.00 91.19 170 ALA A C 1
ATOM 1351 O O . ALA A 1 170 ? -8.493 6.028 15.143 1.00 91.19 170 ALA A O 1
ATOM 1352 N N . PRO A 1 171 ? -10.370 6.978 1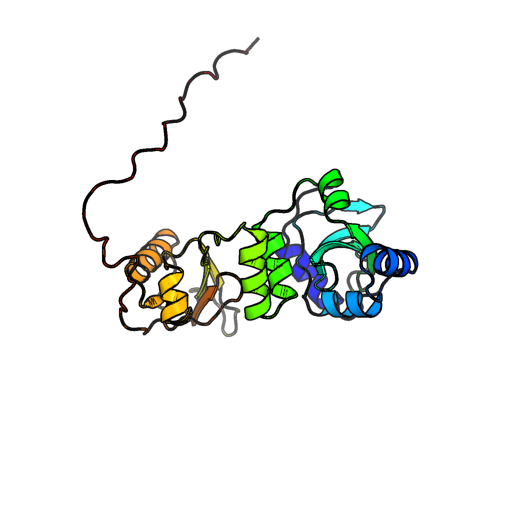5.980 1.00 90.00 171 PRO A N 1
ATOM 1353 C CA . PRO A 1 171 ? -9.878 7.140 17.344 1.00 90.00 171 PRO A CA 1
ATOM 1354 C C . PRO A 1 171 ? -9.908 5.805 18.090 1.00 90.00 171 PRO A C 1
ATOM 1356 O O . PRO A 1 171 ? -10.675 5.631 19.027 1.00 90.00 171 PRO A O 1
ATOM 1359 N N . VAL A 1 172 ? -9.103 4.842 17.646 1.00 89.69 172 VAL A N 1
ATOM 1360 C CA . VAL A 1 172 ? -8.988 3.516 18.262 1.00 89.69 172 VAL A CA 1
ATOM 1361 C C . VAL A 1 172 ? -7.582 3.376 18.833 1.00 89.69 172 VAL A C 1
ATOM 1363 O O . VAL A 1 172 ? -6.595 3.565 18.120 1.00 89.69 172 VAL A O 1
ATOM 1366 N N . CYS A 1 173 ? -7.480 3.076 20.127 1.00 87.69 173 CYS A N 1
ATOM 1367 C CA . CYS A 1 173 ? -6.207 2.857 20.805 1.00 87.69 173 CYS A CA 1
ATOM 1368 C C . CYS A 1 173 ? -5.596 1.507 20.351 1.00 87.69 173 CYS A C 1
ATOM 1370 O O . CYS A 1 173 ? -6.313 0.524 20.151 1.00 87.69 173 CYS A O 1
ATOM 1372 N N . ARG A 1 174 ? -4.266 1.436 20.178 1.00 84.44 174 ARG A N 1
ATOM 1373 C CA . ARG A 1 174 ? -3.583 0.184 19.786 1.00 84.44 174 ARG A CA 1
ATOM 1374 C C . ARG A 1 174 ? -3.846 -0.934 20.794 1.00 84.44 174 ARG A C 1
ATOM 1376 O O . ARG A 1 174 ? -4.153 -2.047 20.384 1.00 84.44 174 ARG A O 1
ATOM 1383 N N . ASP A 1 175 ? -3.768 -0.626 22.084 1.00 84.69 175 ASP A N 1
ATOM 1384 C CA . ASP A 1 175 ? -3.948 -1.607 23.157 1.00 84.69 175 ASP A CA 1
ATOM 1385 C C . ASP A 1 175 ? -5.341 -2.251 23.110 1.00 84.69 175 ASP A C 1
ATOM 1387 O O . ASP A 1 175 ? -5.485 -3.441 23.381 1.00 84.69 175 ASP A O 1
ATOM 1391 N N . PHE A 1 176 ? -6.371 -1.505 22.694 1.00 88.88 176 PHE A N 1
ATOM 1392 C CA . PHE A 1 176 ? -7.702 -2.072 22.471 1.00 88.88 176 PHE A CA 1
ATOM 1393 C C . PHE A 1 176 ? -7.696 -3.070 21.328 1.00 88.88 176 PHE A C 1
ATOM 1395 O O . PHE A 1 176 ? -8.241 -4.151 21.488 1.00 88.88 176 PHE A O 1
ATOM 1402 N N . VAL A 1 177 ? -7.055 -2.751 20.203 1.00 88.38 177 VAL A N 1
ATOM 1403 C CA . VAL A 1 177 ? -6.953 -3.687 19.074 1.00 88.38 177 VAL A CA 1
ATOM 1404 C C . VAL A 1 177 ? -6.171 -4.940 19.460 1.00 88.38 177 VAL A C 1
ATOM 1406 O O . VAL A 1 177 ? -6.527 -6.037 19.046 1.00 88.38 177 VAL A O 1
ATOM 1409 N N . GLU A 1 178 ? -5.134 -4.804 20.281 1.00 84.62 178 GLU A N 1
ATOM 1410 C CA . GLU A 1 178 ? -4.357 -5.947 20.774 1.00 84.62 178 GLU A CA 1
ATOM 1411 C C . GLU A 1 178 ? -5.135 -6.805 21.780 1.00 84.62 178 GLU A C 1
ATOM 1413 O O . GLU A 1 178 ? -4.905 -8.009 21.854 1.00 84.62 178 GLU A O 1
ATOM 1418 N N . THR A 1 179 ? -6.082 -6.211 22.509 1.00 86.06 179 THR A N 1
ATOM 1419 C CA . THR A 1 179 ? -6.916 -6.917 23.495 1.00 86.06 179 THR A CA 1
ATOM 1420 C C . THR A 1 179 ? -8.166 -7.541 22.866 1.00 86.06 179 THR A C 1
ATOM 1422 O O . THR A 1 179 ? -8.536 -8.661 23.205 1.00 86.06 179 THR A O 1
ATOM 1425 N N . HIS A 1 180 ? -8.815 -6.816 21.955 1.00 87.00 180 HIS A N 1
ATOM 1426 C CA . HIS A 1 180 ? -10.178 -7.079 21.479 1.00 87.00 180 HIS A CA 1
ATOM 1427 C C . HIS A 1 180 ? -10.272 -7.301 19.968 1.00 87.00 180 HIS A C 1
ATOM 1429 O O . HIS A 1 180 ? -11.355 -7.584 19.476 1.00 87.00 180 HIS A O 1
ATOM 1435 N N . SER A 1 181 ? -9.163 -7.228 19.224 1.00 86.25 181 SER A N 1
ATOM 1436 C CA . SER A 1 181 ? -9.090 -7.268 17.750 1.00 86.25 181 SER A CA 1
ATOM 1437 C C . SER A 1 181 ? -9.558 -5.991 17.037 1.00 86.25 181 SER A C 1
ATOM 1439 O O . SER A 1 181 ? -10.195 -5.107 17.614 1.00 86.25 181 SER A O 1
ATOM 1441 N N . LEU A 1 182 ? -9.190 -5.864 15.757 1.00 89.12 182 LEU A N 1
ATOM 1442 C CA . LEU A 1 182 ? -9.520 -4.692 14.943 1.00 89.12 182 LEU A CA 1
ATOM 1443 C C . LEU A 1 182 ? -10.967 -4.760 14.427 1.00 89.12 182 LEU A C 1
ATOM 1445 O O . LEU A 1 182 ? -11.596 -3.724 14.223 1.00 89.12 182 LEU A O 1
ATOM 1449 N N . GLU A 1 183 ? -11.510 -5.966 14.267 1.00 90.50 183 GLU A N 1
ATOM 1450 C CA . GLU A 1 183 ? -12.902 -6.222 13.900 1.00 90.50 183 GLU A CA 1
ATOM 1451 C C . GLU A 1 183 ? -13.877 -5.595 14.910 1.00 90.50 183 GLU A C 1
ATOM 1453 O O . GLU A 1 183 ? -14.920 -5.077 14.516 1.00 90.50 183 GLU A O 1
ATOM 1458 N N . GLN A 1 184 ? -13.506 -5.555 16.196 1.00 91.00 184 GLN A N 1
ATOM 1459 C CA . GLN A 1 184 ? -14.319 -4.993 17.283 1.00 91.00 184 GLN A CA 1
ATOM 1460 C C . GLN A 1 184 ? -14.137 -3.481 17.486 1.00 91.00 184 GLN A C 1
ATOM 1462 O O . GLN A 1 184 ? -14.637 -2.921 18.462 1.00 91.00 184 GLN A O 1
ATOM 1467 N N . ALA A 1 185 ? -13.445 -2.781 16.581 1.00 92.38 185 ALA A N 1
ATOM 1468 C CA . ALA A 1 185 ? -13.134 -1.359 16.737 1.00 92.38 185 ALA A CA 1
ATOM 1469 C C . ALA A 1 185 ? -14.365 -0.446 16.901 1.00 92.38 185 ALA A C 1
ATOM 1471 O O . ALA A 1 185 ? -14.243 0.623 17.497 1.00 92.38 185 ALA A O 1
ATOM 1472 N N . ALA A 1 186 ? -15.551 -0.863 16.440 1.00 92.50 186 ALA A N 1
ATOM 1473 C CA . ALA A 1 186 ? -16.790 -0.116 16.658 1.00 92.50 186 ALA A CA 1
ATOM 1474 C C . ALA A 1 186 ? -17.180 -0.028 18.145 1.00 92.50 186 ALA A C 1
ATOM 1476 O O . ALA A 1 186 ? -17.811 0.945 18.553 1.00 92.50 186 ALA A O 1
ATOM 1477 N N . GLY A 1 187 ? -16.749 -0.999 18.955 1.00 91.44 187 GLY A N 1
ATOM 1478 C CA . GLY A 1 187 ? -16.927 -1.017 20.403 1.00 91.44 187 GLY A CA 1
ATOM 1479 C C . GLY A 1 187 ? -15.979 -0.088 21.168 1.00 91.44 187 GLY A C 1
ATOM 1480 O O . GLY A 1 187 ? -16.122 0.051 22.383 1.00 91.44 187 GLY A O 1
ATOM 1481 N N . HIS A 1 188 ? -15.009 0.549 20.500 1.00 93.75 188 HIS A N 1
ATOM 1482 C CA . HIS A 1 188 ? -14.074 1.462 21.154 1.00 93.75 188 HIS A CA 1
ATOM 1483 C C . HIS A 1 188 ? -14.774 2.766 21.595 1.00 93.75 188 HIS A C 1
ATOM 1485 O O . HIS A 1 188 ? -15.523 3.357 20.806 1.00 93.75 188 HIS A O 1
ATOM 1491 N N . PRO A 1 189 ? -14.493 3.291 22.807 1.00 91.12 189 PRO A N 1
ATOM 1492 C CA . PRO A 1 189 ? -15.038 4.568 23.265 1.00 91.12 189 PRO A CA 1
ATOM 1493 C C . PRO A 1 189 ? -14.796 5.710 22.262 1.00 91.12 189 PRO A C 1
ATOM 1495 O O . PRO A 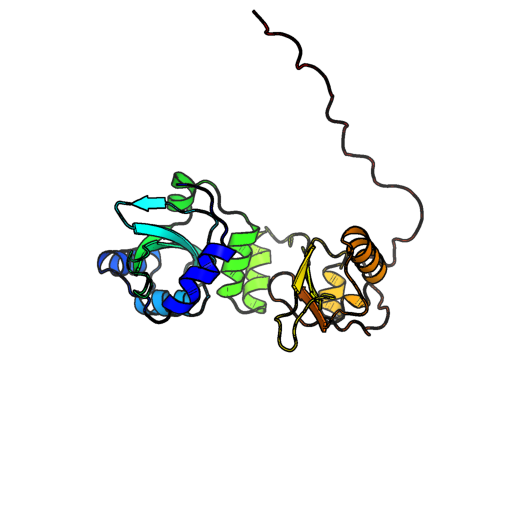1 189 ? -13.667 5.962 21.849 1.00 91.12 189 PRO A O 1
ATOM 1498 N N . GLY A 1 190 ? -15.862 6.399 21.850 1.00 88.94 190 GLY A N 1
ATOM 1499 C CA . GLY A 1 190 ? -15.792 7.536 20.923 1.00 88.94 190 GLY A CA 1
ATOM 1500 C C . GLY A 1 190 ? -15.672 7.188 19.433 1.00 88.94 190 GLY A C 1
ATOM 1501 O O . GLY A 1 190 ? -15.784 8.092 18.607 1.00 88.94 190 GLY A O 1
ATOM 1502 N N . PHE A 1 191 ? -15.510 5.913 19.048 1.00 93.69 191 PHE A N 1
ATOM 1503 C CA . PHE A 1 191 ? -15.432 5.537 17.629 1.00 93.69 191 PHE A CA 1
ATOM 1504 C C . PHE A 1 191 ? -16.728 5.855 16.876 1.00 93.69 191 PHE A C 1
ATOM 1506 O O . PHE A 1 191 ? -16.686 6.478 15.817 1.00 93.69 191 PHE A O 1
ATOM 1513 N N . LEU A 1 192 ? -17.883 5.446 17.413 1.00 92.50 192 LEU A N 1
ATOM 1514 C CA . LEU A 1 192 ? -19.174 5.652 16.747 1.00 92.50 192 LEU A CA 1
ATOM 1515 C C . LEU A 1 192 ? -19.533 7.135 16.627 1.00 92.50 192 LEU A C 1
ATOM 1517 O O . LEU A 1 192 ? -20.058 7.547 15.595 1.00 92.50 192 LEU A O 1
ATOM 1521 N N . ASP A 1 193 ? -19.219 7.941 17.641 1.00 92.94 193 ASP A N 1
ATOM 1522 C CA . ASP A 1 193 ? -19.469 9.385 17.608 1.00 92.94 193 ASP A CA 1
ATOM 1523 C C . ASP A 1 193 ? -18.577 10.073 16.574 1.00 92.94 193 ASP A C 1
ATOM 1525 O O . ASP A 1 193 ? -19.062 10.864 15.764 1.00 92.94 193 ASP A O 1
ATOM 1529 N N . TRP A 1 194 ? -17.295 9.696 16.520 1.00 94.38 194 TRP A N 1
ATOM 1530 C CA . TRP A 1 194 ? -16.389 10.135 15.463 1.00 94.38 194 TRP A CA 1
ATOM 1531 C C . TRP A 1 194 ? -16.892 9.727 14.072 1.00 94.38 194 TRP A C 1
ATOM 1533 O O . TRP A 1 194 ? -16.923 10.561 13.169 1.00 94.38 194 TRP A O 1
ATOM 1543 N N . TYR A 1 195 ? -17.324 8.476 13.890 1.00 94.56 195 TYR A N 1
ATOM 1544 C CA . TYR A 1 195 ? -17.795 7.987 12.594 1.00 94.56 195 TYR A CA 1
ATOM 1545 C C . TYR A 1 195 ? -19.056 8.725 12.134 1.00 94.56 195 TYR A C 1
ATOM 1547 O O . TYR A 1 195 ? -19.138 9.119 10.972 1.00 94.56 195 TYR A O 1
ATOM 1555 N N . ARG A 1 196 ? -20.013 8.968 13.040 1.00 93.44 196 ARG A N 1
ATOM 1556 C CA . ARG A 1 196 ? -21.213 9.766 12.745 1.00 93.44 196 ARG A CA 1
ATOM 1557 C C . ARG A 1 196 ? -20.852 11.189 12.330 1.00 93.44 196 ARG A C 1
ATOM 1559 O O . ARG A 1 196 ? -21.357 11.647 11.312 1.00 93.44 196 ARG A O 1
ATOM 1566 N N . ALA A 1 197 ? -19.945 11.846 13.056 1.00 94.44 197 ALA A N 1
ATOM 1567 C CA . ALA A 1 197 ? -19.494 13.194 12.717 1.00 94.44 197 ALA A CA 1
ATOM 1568 C C . ALA A 1 197 ? -18.821 13.248 11.333 1.00 94.44 197 ALA A C 1
ATOM 1570 O O . ALA A 1 197 ? -19.100 14.147 10.544 1.00 94.44 197 ALA A O 1
ATOM 1571 N N . GLN A 1 198 ? -17.980 12.260 11.002 1.00 95.25 198 GLN A N 1
ATOM 1572 C CA . GLN A 1 198 ? -17.378 12.139 9.669 1.00 95.25 198 GLN A CA 1
ATOM 1573 C C . GLN A 1 198 ? -18.437 11.907 8.583 1.00 95.25 198 GLN A C 1
ATOM 1575 O O . GLN A 1 198 ? -18.411 12.559 7.540 1.00 95.25 198 GLN A O 1
ATOM 1580 N N . ALA A 1 199 ? -19.386 11.001 8.819 1.00 93.31 199 ALA A N 1
ATOM 1581 C CA . ALA A 1 199 ? -20.453 10.712 7.870 1.00 93.31 199 ALA A CA 1
ATOM 1582 C C . ALA A 1 199 ? -21.328 11.946 7.601 1.00 93.31 199 ALA A C 1
ATOM 1584 O O . ALA A 1 199 ? -21.591 12.257 6.442 1.00 93.31 199 ALA A O 1
ATOM 1585 N N . GLU A 1 200 ? -21.712 12.684 8.642 1.00 94.12 200 GLU A N 1
ATOM 1586 C CA . GLU A 1 200 ? -22.494 13.917 8.524 1.00 94.12 200 GLU A CA 1
ATOM 1587 C C . GLU A 1 200 ? -21.723 15.007 7.771 1.00 94.12 200 GLU A C 1
ATOM 1589 O O . GLU A 1 200 ? -22.225 15.553 6.788 1.00 94.12 200 GLU A O 1
ATOM 1594 N N . GLN A 1 201 ? -20.469 15.262 8.160 1.00 94.06 201 GLN A N 1
ATOM 1595 C CA . GLN A 1 201 ? -19.614 16.266 7.522 1.00 94.06 201 GLN A CA 1
ATOM 1596 C C . GLN A 1 201 ? -19.438 16.022 6.015 1.00 94.06 201 GLN A C 1
ATOM 1598 O O . GLN A 1 201 ? -19.313 16.971 5.240 1.00 94.06 201 GLN A O 1
ATOM 1603 N N . HIS A 1 202 ? -19.415 14.757 5.597 1.00 90.94 202 HIS A N 1
ATOM 1604 C CA . HIS A 1 202 ? -19.203 14.364 4.208 1.00 90.94 202 HIS A CA 1
ATOM 1605 C C . HIS A 1 202 ? -20.491 13.976 3.462 1.00 90.94 202 HIS A C 1
ATOM 1607 O O . HIS A 1 202 ? -20.408 13.525 2.317 1.00 90.94 202 HIS A O 1
ATOM 1613 N N . GLY A 1 203 ? -21.668 14.159 4.075 1.00 90.50 203 GLY A N 1
ATOM 1614 C CA . GLY A 1 203 ? -22.963 13.853 3.459 1.00 90.50 203 GLY A CA 1
ATOM 1615 C C . GLY A 1 203 ? -23.134 12.376 3.091 1.00 90.50 203 GLY A C 1
ATOM 1616 O O . GLY A 1 203 ? -23.727 12.058 2.061 1.00 90.50 203 GLY A O 1
ATOM 1617 N N . LEU A 1 204 ? -22.563 11.466 3.884 1.00 90.69 204 LEU A N 1
ATOM 1618 C CA . LEU A 1 204 ? -22.635 10.030 3.646 1.00 90.69 204 LEU A CA 1
ATOM 1619 C C . LEU A 1 204 ? -24.016 9.489 4.071 1.00 90.69 204 LEU A C 1
ATOM 1621 O O . LEU A 1 204 ? -24.373 9.618 5.243 1.00 90.69 204 LEU A O 1
ATOM 1625 N N . PRO A 1 205 ? -24.777 8.837 3.170 1.00 89.25 205 PRO A N 1
ATOM 1626 C CA . PRO A 1 205 ? -26.077 8.256 3.503 1.00 89.25 205 PRO A CA 1
ATOM 1627 C C . PRO A 1 205 ? -25.884 6.950 4.285 1.00 89.25 205 PRO A C 1
ATOM 1629 O O . PRO A 1 205 ? -25.702 5.877 3.700 1.00 89.25 205 PRO A O 1
ATOM 1632 N N . ILE A 1 206 ? -25.864 7.041 5.620 1.00 87.38 206 ILE A N 1
ATOM 1633 C CA . ILE A 1 206 ? -25.540 5.920 6.523 1.00 87.38 206 ILE A CA 1
ATOM 1634 C C . ILE A 1 206 ? -26.487 4.734 6.295 1.00 87.38 206 ILE A C 1
ATOM 1636 O O . ILE A 1 206 ? -26.058 3.583 6.293 1.00 87.38 206 ILE A O 1
ATOM 1640 N N . GLU A 1 207 ? -27.762 5.001 6.027 1.00 88.81 207 GLU A N 1
ATOM 1641 C CA . GLU A 1 207 ? -28.790 3.996 5.754 1.00 88.81 207 GLU A CA 1
ATOM 1642 C C . GLU A 1 207 ? -28.552 3.189 4.466 1.00 88.81 207 GLU A C 1
ATOM 1644 O O . GLU A 1 207 ? -29.201 2.169 4.241 1.00 88.81 207 GLU A O 1
ATOM 1649 N N . ARG A 1 208 ? -27.606 3.620 3.624 1.00 88.56 208 ARG A N 1
ATOM 1650 C CA . ARG A 1 208 ? -27.243 2.972 2.352 1.00 88.56 208 ARG A CA 1
ATOM 1651 C C . ARG A 1 208 ? -25.853 2.368 2.365 1.00 88.56 208 ARG A C 1
ATOM 1653 O O . ARG A 1 208 ? -25.347 1.963 1.311 1.00 88.56 208 ARG A O 1
ATOM 1660 N N . VAL A 1 209 ? -25.220 2.332 3.532 1.00 90.50 209 VAL A N 1
ATOM 1661 C CA . VAL A 1 209 ? -23.934 1.676 3.717 1.00 90.50 209 VAL A CA 1
ATOM 1662 C C . VAL A 1 209 ? -24.114 0.178 3.524 1.00 90.50 209 VAL A C 1
ATOM 1664 O O . VAL A 1 209 ? -24.950 -0.456 4.159 1.00 90.50 209 VAL A O 1
ATOM 1667 N N . VAL A 1 210 ? -23.316 -0.385 2.621 1.00 90.50 210 VAL A N 1
ATOM 1668 C CA . VAL A 1 210 ? -23.318 -1.822 2.321 1.00 90.50 210 VAL A CA 1
ATOM 1669 C C . VAL A 1 210 ? -22.196 -2.562 3.036 1.00 90.50 210 VAL A C 1
ATOM 1671 O O . VAL A 1 210 ? -22.322 -3.754 3.281 1.00 90.50 210 VAL A O 1
ATOM 1674 N N . ALA A 1 211 ? -21.093 -1.877 3.346 1.00 91.06 211 ALA A N 1
ATOM 1675 C CA . ALA A 1 211 ? -19.967 -2.452 4.068 1.00 91.06 211 ALA A CA 1
ATOM 1676 C C . ALA A 1 211 ? -19.112 -1.355 4.706 1.00 91.06 211 ALA A C 1
ATOM 1678 O O . ALA A 1 211 ? -18.909 -0.287 4.116 1.00 91.06 211 ALA A O 1
ATOM 1679 N N . ILE A 1 212 ? -18.540 -1.662 5.869 1.00 92.69 212 ILE A N 1
ATOM 1680 C CA . ILE A 1 212 ? -17.516 -0.848 6.520 1.00 92.69 212 ILE A CA 1
ATOM 1681 C C . ILE A 1 212 ? -16.306 -1.738 6.774 1.00 92.69 212 ILE A C 1
ATOM 1683 O O . ILE A 1 212 ? -16.424 -2.834 7.319 1.00 92.69 212 ILE A O 1
ATOM 1687 N N . ARG A 1 213 ? -15.126 -1.270 6.375 1.00 93.19 213 ARG A N 1
ATOM 1688 C CA . ARG A 1 213 ? -13.860 -1.924 6.705 1.00 93.19 213 ARG A CA 1
ATOM 1689 C C . ARG A 1 213 ? -12.935 -0.952 7.392 1.00 93.19 213 ARG A C 1
ATOM 1691 O O . ARG A 1 213 ? -12.795 0.184 6.947 1.00 93.19 213 ARG A O 1
ATOM 1698 N N . ILE A 1 214 ? -12.254 -1.414 8.425 1.00 92.00 214 ILE A N 1
ATOM 1699 C CA . ILE A 1 214 ? -11.214 -0.655 9.109 1.00 92.00 214 ILE A CA 1
ATOM 1700 C C . ILE A 1 214 ? -9.853 -1.269 8.786 1.00 92.00 214 ILE A C 1
ATOM 1702 O O . ILE A 1 214 ? -9.718 -2.479 8.641 1.00 92.00 214 ILE A O 1
ATOM 1706 N N . ALA A 1 215 ? -8.837 -0.437 8.606 1.00 86.19 215 ALA A N 1
ATOM 1707 C CA . ALA A 1 215 ? -7.493 -0.892 8.291 1.00 86.19 215 ALA A CA 1
ATOM 1708 C C . ALA A 1 215 ? -6.459 -0.036 9.007 1.00 86.19 215 ALA A C 1
ATOM 1710 O O . ALA A 1 215 ? -6.518 1.183 8.914 1.00 86.19 215 ALA A O 1
ATOM 1711 N N . ASP A 1 216 ? -5.449 -0.650 9.609 1.00 77.75 216 ASP A N 1
ATOM 1712 C CA . ASP A 1 216 ? -4.155 0.024 9.777 1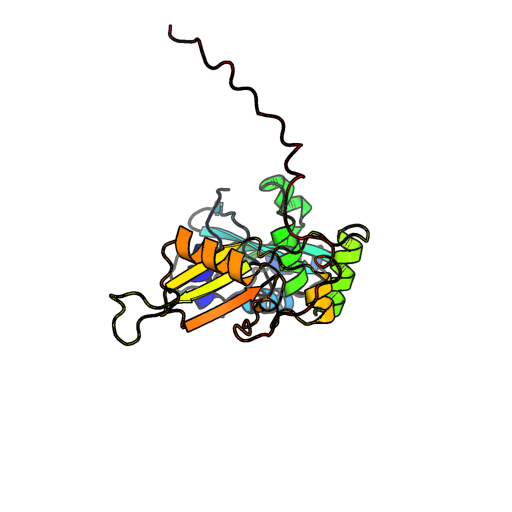.00 77.75 216 ASP A CA 1
ATOM 1713 C C . ASP A 1 216 ? -3.334 -0.175 8.494 1.00 77.75 216 ASP A C 1
ATOM 1715 O O . ASP A 1 216 ? -3.002 0.757 7.757 1.00 77.75 216 ASP A O 1
ATOM 1719 N N . THR A 1 217 ? -3.154 -1.442 8.125 1.00 69.56 217 THR A N 1
ATOM 1720 C CA . THR A 1 217 ? -2.469 -1.881 6.907 1.00 69.56 217 THR A CA 1
ATOM 1721 C C . THR A 1 217 ? -3.385 -2.725 6.014 1.00 69.56 217 THR A C 1
ATOM 1723 O O . THR A 1 217 ? -3.649 -2.293 4.889 1.00 69.56 217 THR A O 1
ATOM 1726 N N . HIS A 1 218 ? -3.954 -3.840 6.499 1.00 69.38 218 HIS A N 1
ATOM 1727 C CA . HIS A 1 218 ? -5.014 -4.592 5.800 1.00 69.38 218 HIS A CA 1
ATOM 1728 C C . HIS A 1 218 ? -6.416 -4.175 6.260 1.00 69.38 218 HIS A C 1
ATOM 1730 O O . HIS A 1 218 ? -6.620 -3.974 7.455 1.00 69.38 218 HIS A O 1
ATOM 1736 N N . PRO A 1 219 ? -7.382 -4.056 5.331 1.00 82.06 219 PRO A N 1
ATOM 1737 C CA . PRO A 1 219 ? -8.774 -3.853 5.692 1.00 82.06 219 PRO A CA 1
ATOM 1738 C C . PRO A 1 219 ? -9.382 -5.145 6.238 1.00 82.06 219 PRO A C 1
ATOM 1740 O O . PRO A 1 219 ? -9.404 -6.156 5.540 1.00 82.06 219 PRO A O 1
ATOM 1743 N N . VAL A 1 220 ? -9.913 -5.073 7.452 1.00 86.75 220 VAL A N 1
ATOM 1744 C CA . VAL A 1 220 ? -10.801 -6.081 8.037 1.00 86.75 220 VAL A CA 1
ATOM 1745 C C . VAL A 1 220 ? -12.228 -5.555 8.030 1.00 86.75 220 VAL A C 1
ATOM 1747 O O . VAL A 1 220 ? -12.452 -4.342 8.058 1.00 86.75 220 VAL A O 1
ATOM 1750 N N . GLU A 1 221 ? -13.194 -6.460 7.931 1.00 90.00 221 GLU A N 1
ATOM 1751 C CA . GLU A 1 221 ? -14.602 -6.096 8.056 1.00 90.00 221 GLU A CA 1
ATOM 1752 C C . GLU A 1 221 ? -14.897 -5.686 9.493 1.00 90.00 221 GLU A C 1
ATOM 1754 O O . GLU A 1 221 ? -14.497 -6.364 10.436 1.00 90.00 221 GLU A O 1
ATOM 1759 N N . LEU A 1 222 ? -15.513 -4.516 9.644 1.00 90.12 222 LEU A N 1
ATOM 1760 C CA . LEU A 1 222 ? -15.828 -3.964 10.948 1.00 90.12 222 LEU A CA 1
ATOM 1761 C C . LEU A 1 222 ? -17.136 -4.585 11.437 1.00 90.12 222 LEU A C 1
ATOM 1763 O O . LEU A 1 222 ? -18.156 -4.472 10.753 1.00 90.12 222 LEU A O 1
ATOM 1767 N N . ASP A 1 223 ? -17.132 -5.165 12.633 1.00 87.12 223 ASP A N 1
ATOM 1768 C CA . ASP A 1 223 ? -18.372 -5.540 13.301 1.00 87.12 223 ASP A CA 1
ATOM 1769 C C . ASP A 1 223 ? -19.031 -4.279 13.866 1.00 87.12 223 ASP A C 1
ATOM 1771 O O . ASP A 1 223 ? -18.751 -3.826 14.974 1.00 87.12 223 ASP A O 1
ATOM 1775 N N . VAL A 1 224 ? -19.921 -3.689 13.072 1.00 82.69 224 VAL A N 1
ATOM 1776 C CA . VAL A 1 224 ? -20.691 -2.496 13.451 1.00 82.69 224 VAL A CA 1
ATOM 1777 C C . VAL A 1 224 ? -21.641 -2.740 14.626 1.00 82.69 224 VAL A C 1
ATOM 1779 O O . VAL A 1 224 ? -22.134 -1.777 15.209 1.00 82.69 224 VAL A O 1
ATOM 1782 N N . SER A 1 225 ? -21.903 -4.006 14.968 1.00 84.38 225 SER A N 1
ATOM 1783 C CA . SER A 1 225 ? -22.737 -4.407 16.101 1.00 84.38 225 SER A CA 1
ATOM 1784 C C . SER A 1 225 ? -21.938 -4.709 17.371 1.00 84.38 225 SER A C 1
ATOM 1786 O O . SER A 1 225 ? -22.537 -5.050 18.393 1.00 84.38 225 SER A O 1
ATOM 1788 N N . ALA A 1 226 ? -20.608 -4.549 17.332 1.00 85.12 226 ALA A N 1
ATOM 1789 C CA . ALA A 1 226 ? -19.750 -4.759 18.488 1.00 85.12 226 ALA A CA 1
ATOM 1790 C C . ALA A 1 226 ? -20.229 -3.919 19.682 1.00 85.12 226 ALA A C 1
ATOM 1792 O O . ALA A 1 226 ? -20.438 -2.706 19.584 1.00 85.12 226 ALA A O 1
ATOM 1793 N N . ALA A 1 227 ? -20.403 -4.579 20.827 1.00 87.75 227 ALA A N 1
ATOM 1794 C CA . ALA A 1 227 ? -20.767 -3.911 22.068 1.00 87.75 227 ALA A CA 1
ATOM 1795 C C . ALA A 1 227 ? -19.668 -2.926 22.497 1.00 87.75 227 ALA A C 1
ATOM 1797 O O . ALA A 1 227 ? -18.495 -3.108 22.173 1.00 87.75 227 ALA A O 1
ATOM 1798 N N . ALA A 1 228 ? -20.035 -1.901 23.267 1.00 89.56 228 ALA A N 1
ATOM 1799 C CA . ALA A 1 228 ? -19.052 -1.007 23.868 1.00 89.56 228 ALA A CA 1
ATOM 1800 C C . ALA A 1 228 ? -18.125 -1.800 24.806 1.00 89.56 228 ALA A C 1
ATOM 1802 O O . ALA A 1 228 ? -18.586 -2.441 25.753 1.00 89.56 228 ALA A O 1
ATOM 1803 N N . LEU A 1 229 ? -16.821 -1.746 24.541 1.00 90.12 229 LEU A N 1
ATOM 1804 C CA . LEU A 1 229 ? -15.786 -2.468 25.273 1.00 90.12 229 LEU A CA 1
ATOM 1805 C C . LEU A 1 229 ? -14.851 -1.472 25.978 1.00 90.12 229 LEU A C 1
ATOM 1807 O O . LEU A 1 229 ? -14.589 -0.383 25.463 1.00 90.12 229 LEU A O 1
ATOM 1811 N N . PRO A 1 230 ? -14.313 -1.816 27.158 1.00 85.94 230 PRO A N 1
ATOM 1812 C CA . PRO A 1 230 ? -13.370 -0.945 27.850 1.00 85.94 230 PRO A CA 1
ATOM 1813 C C . PRO A 1 230 ? -12.016 -0.884 27.110 1.00 85.94 230 PRO A C 1
ATOM 1815 O O . PRO A 1 230 ? -11.444 -1.924 26.783 1.00 85.94 230 PRO A O 1
ATOM 1818 N N . CYS A 1 231 ? -11.465 0.323 26.900 1.00 85.69 231 CYS A N 1
ATOM 1819 C CA . CYS A 1 231 ? -10.046 0.545 26.541 1.00 85.69 231 CYS A CA 1
ATOM 1820 C C . CYS A 1 231 ? -9.338 1.128 27.766 1.00 85.69 231 CYS A C 1
ATOM 1822 O O . CYS A 1 231 ? -9.642 2.248 28.164 1.00 85.69 231 CYS A O 1
ATOM 1824 N N . SER A 1 232 ? -8.362 0.418 28.333 1.00 81.12 232 SER A N 1
ATOM 1825 C CA . SER A 1 232 ? -7.561 0.883 29.479 1.00 81.12 232 SER A CA 1
ATOM 1826 C C . SER A 1 232 ? -6.903 2.251 29.252 1.00 81.12 232 SER A C 1
ATOM 1828 O O . SER A 1 232 ? -6.803 3.034 30.194 1.00 81.12 232 SER A O 1
ATOM 1830 N N . CYS A 1 233 ? -6.522 2.579 28.013 1.00 78.75 233 CYS A N 1
ATOM 1831 C CA . CYS A 1 233 ? -5.961 3.885 27.654 1.00 78.75 233 CYS A CA 1
ATOM 1832 C C . CYS A 1 233 ? -7.002 5.017 27.671 1.00 78.75 233 CYS A C 1
ATOM 1834 O O . CYS A 1 233 ? -6.641 6.174 27.861 1.00 78.75 233 CYS A O 1
ATOM 1836 N N . CYS A 1 234 ? -8.280 4.697 27.449 1.00 77.69 234 CYS A N 1
ATOM 1837 C CA . CYS A 1 234 ? -9.363 5.673 27.293 1.00 77.69 234 CYS A CA 1
ATOM 1838 C C . CYS A 1 234 ? -10.296 5.731 28.510 1.00 77.69 234 CYS A C 1
ATOM 1840 O O . CYS A 1 234 ? -10.974 6.733 28.704 1.00 77.69 234 CYS A O 1
ATOM 1842 N N . SER A 1 235 ? -10.295 4.713 29.377 1.00 60.34 235 SER A N 1
ATOM 1843 C CA . SER A 1 235 ? -11.087 4.671 30.617 1.00 60.34 235 SER A CA 1
ATOM 1844 C C . SER A 1 235 ? -10.726 5.776 31.621 1.00 60.34 235 SER A C 1
ATOM 1846 O O . SER A 1 235 ? -11.473 6.003 32.567 1.00 60.34 235 SER A O 1
ATOM 1848 N N . GLY A 1 236 ? -9.595 6.464 31.430 1.00 50.81 236 GLY A N 1
ATOM 1849 C CA . GLY A 1 236 ? -9.191 7.641 32.206 1.00 50.81 236 GLY A CA 1
ATOM 1850 C C . GLY A 1 236 ? -9.567 8.989 31.578 1.00 50.81 236 GLY A C 1
ATOM 1851 O O . GLY A 1 236 ? -9.263 10.024 32.163 1.00 50.81 236 GLY A O 1
ATOM 1852 N N . GLN A 1 237 ? -10.195 9.006 30.399 1.00 46.25 237 GLN A N 1
ATOM 1853 C CA . GLN A 1 237 ? -10.540 10.234 29.683 1.00 46.25 237 GLN A CA 1
ATOM 1854 C C . GLN A 1 237 ? -12.007 10.214 29.249 1.00 46.25 237 GLN A C 1
ATOM 1856 O O . GLN A 1 237 ? -12.329 9.725 28.171 1.00 46.25 237 GLN A O 1
ATOM 1861 N N . ASN A 1 238 ? -12.894 10.768 30.086 1.00 37.66 238 ASN A N 1
ATOM 1862 C CA . ASN A 1 238 ? -14.006 11.616 29.627 1.00 37.66 238 ASN A CA 1
ATOM 1863 C C . ASN A 1 238 ? -14.803 12.240 30.794 1.00 37.66 238 ASN A C 1
ATOM 1865 O O . ASN A 1 238 ? -14.896 11.602 31.844 1.00 37.66 238 ASN A O 1
ATOM 1869 N N . PRO A 1 239 ? -15.509 13.386 30.609 1.00 48.19 239 PRO A N 1
ATOM 1870 C CA . PRO A 1 239 ? -15.428 14.370 29.513 1.00 48.19 239 PRO A CA 1
ATOM 1871 C C . PRO A 1 239 ? -15.607 15.837 29.999 1.00 48.19 239 PRO A C 1
ATOM 1873 O O . PRO A 1 239 ? -16.712 16.228 30.354 1.00 48.19 239 PRO A O 1
ATOM 1876 N N . ALA A 1 240 ? -14.566 16.674 29.995 1.00 35.66 240 ALA A N 1
ATOM 1877 C CA . ALA A 1 240 ? -14.663 18.148 29.976 1.00 35.66 240 ALA A CA 1
ATOM 1878 C C . ALA A 1 240 ? -13.263 18.755 30.129 1.00 35.66 240 ALA A C 1
ATOM 1880 O O . ALA A 1 240 ? -12.556 18.424 31.071 1.00 35.66 240 ALA A O 1
ATOM 1881 N N . ASN A 1 241 ? -12.919 19.699 29.252 1.00 33.84 241 ASN A N 1
ATOM 1882 C CA . ASN A 1 241 ? -11.794 20.630 29.367 1.00 33.84 241 ASN A CA 1
ATOM 1883 C C . ASN A 1 241 ? -10.365 20.062 29.465 1.00 33.84 241 ASN A C 1
ATOM 1885 O O . ASN A 1 241 ? -9.926 19.549 30.486 1.00 33.84 241 ASN A O 1
ATOM 1889 N N . GLY A 1 242 ? -9.580 20.408 28.440 1.00 34.66 242 GLY A N 1
ATOM 1890 C CA . GLY A 1 242 ? -8.202 20.849 28.649 1.00 34.66 242 GLY A CA 1
ATOM 1891 C C . GLY A 1 242 ? -7.121 19.896 28.166 1.00 34.66 242 GLY A C 1
ATOM 1892 O O . GLY A 1 242 ? -6.533 19.197 28.975 1.00 34.66 242 GLY A O 1
ATOM 1893 N N . MET A 1 243 ? -6.805 19.948 26.867 1.00 34.66 243 MET A N 1
ATOM 1894 C CA . MET A 1 243 ? -5.418 19.949 26.361 1.00 34.66 243 MET A CA 1
ATOM 1895 C C . MET A 1 243 ? -5.396 20.148 24.834 1.00 34.66 243 MET A C 1
ATOM 1897 O O . MET A 1 243 ? -4.930 19.318 24.065 1.00 34.66 243 MET A O 1
ATOM 1901 N N . PHE A 1 244 ? -5.910 21.294 24.388 1.00 37.53 244 PHE A N 1
ATOM 1902 C CA . PHE A 1 244 ? -5.418 21.953 23.176 1.00 37.53 244 PHE A CA 1
ATOM 1903 C C . PHE A 1 244 ? -4.772 23.265 23.620 1.00 37.53 244 PHE A C 1
ATOM 1905 O O . PHE A 1 244 ? -5.336 24.339 23.456 1.00 37.53 244 PHE A O 1
ATOM 1912 N N . SER A 1 245 ? -3.602 23.155 24.238 1.00 35.22 245 SER A N 1
ATOM 1913 C CA . SER A 1 245 ? -2.668 24.266 24.405 1.00 35.22 245 SER A CA 1
ATOM 1914 C C . SER A 1 245 ? -1.304 23.705 24.057 1.00 35.22 245 SER A C 1
ATOM 1916 O O . SER A 1 245 ? -0.681 23.083 24.904 1.00 35.22 245 SER A O 1
ATOM 1918 N N . ASP A 1 246 ? -0.978 23.758 22.765 1.00 29.70 246 ASP A N 1
ATOM 1919 C CA . ASP A 1 246 ? 0.373 23.948 22.213 1.00 29.70 246 ASP A CA 1
ATOM 1920 C C . ASP A 1 246 ? 0.337 23.731 20.692 1.00 29.70 246 ASP A C 1
ATOM 1922 O O . ASP A 1 246 ? 0.999 22.873 20.118 1.00 29.70 246 ASP A O 1
ATOM 1926 N N . PHE A 1 247 ? -0.457 24.555 20.009 1.00 33.50 247 PHE A N 1
ATOM 1927 C CA . PHE A 1 247 ? -0.085 25.009 18.676 1.00 33.50 247 PHE A CA 1
ATOM 1928 C C . PHE A 1 247 ? -0.024 26.527 18.749 1.00 33.50 247 PHE A C 1
ATOM 1930 O O . PHE A 1 247 ? -1.044 27.205 18.866 1.00 33.50 247 PHE A O 1
ATOM 1937 N N . ALA A 1 248 ? 1.204 27.041 18.761 1.00 29.33 248 ALA A N 1
ATOM 1938 C CA . ALA A 1 248 ? 1.478 28.457 18.612 1.00 29.33 248 ALA A CA 1
ATOM 1939 C C . ALA A 1 248 ? 0.729 28.999 17.379 1.00 29.33 248 ALA A C 1
ATOM 1941 O O . ALA A 1 248 ? 0.747 28.347 16.329 1.00 29.33 248 ALA A O 1
ATOM 1942 N N . PRO A 1 249 ? 0.078 30.172 17.462 1.00 29.41 249 PRO A N 1
ATOM 1943 C CA . PRO A 1 249 ? -0.470 30.804 16.278 1.00 29.41 249 PRO A CA 1
ATOM 1944 C C . PRO A 1 249 ? 0.695 31.191 15.365 1.00 29.41 249 PRO A C 1
ATOM 1946 O O . PRO A 1 249 ? 1.578 31.957 15.754 1.00 29.41 249 PRO A O 1
ATOM 1949 N N . ALA A 1 250 ? 0.700 30.647 14.147 1.00 30.92 250 ALA A N 1
ATOM 1950 C CA . ALA A 1 250 ? 1.516 31.173 13.067 1.00 30.92 250 ALA A CA 1
ATOM 1951 C C . ALA A 1 250 ? 1.170 32.659 12.915 1.00 30.92 250 ALA A C 1
ATOM 1953 O O . ALA A 1 250 ? 0.022 33.018 12.644 1.00 30.92 250 ALA A O 1
ATOM 1954 N N . SER A 1 251 ? 2.151 33.522 13.168 1.00 31.20 251 SER A N 1
ATOM 1955 C CA . SER A 1 251 ? 2.008 34.961 13.020 1.00 31.20 251 SER A CA 1
ATOM 1956 C C . SER A 1 251 ? 1.656 35.286 11.572 1.00 31.20 251 SER A C 1
ATOM 1958 O O . SER A 1 251 ? 2.470 35.104 10.667 1.00 31.20 251 SER A O 1
ATOM 1960 N N . ALA A 1 252 ? 0.452 35.802 11.362 1.00 33.62 252 ALA A N 1
ATOM 1961 C CA . ALA A 1 252 ? 0.129 36.577 10.183 1.00 33.62 252 ALA A CA 1
ATOM 1962 C C . ALA A 1 252 ? 0.864 37.921 10.292 1.00 33.62 252 ALA A C 1
ATOM 1964 O O . ALA A 1 252 ? 0.454 38.783 11.066 1.00 33.62 252 ALA A O 1
ATOM 1965 N N . ALA A 1 253 ? 1.964 38.082 9.555 1.00 29.84 253 ALA A N 1
ATOM 1966 C CA . ALA A 1 253 ? 2.517 39.385 9.196 1.00 29.84 253 ALA A CA 1
ATOM 1967 C C . ALA A 1 253 ? 3.506 39.250 8.027 1.00 29.84 253 ALA A C 1
ATOM 1969 O O . ALA A 1 253 ? 4.418 38.433 8.086 1.00 29.84 253 ALA A O 1
ATOM 1970 N N . GLN A 1 254 ? 3.341 40.147 7.049 1.00 30.66 254 GLN A N 1
ATOM 1971 C CA . GLN A 1 254 ? 4.275 40.531 5.980 1.00 30.66 254 GLN A CA 1
ATOM 1972 C C . GLN A 1 254 ? 4.233 39.740 4.663 1.00 30.66 254 GLN A C 1
ATOM 1974 O O . GLN A 1 254 ? 5.219 39.154 4.235 1.00 30.66 254 GLN A O 1
ATOM 1979 N N . GLU A 1 255 ? 3.129 39.896 3.932 1.00 28.95 255 GLU A N 1
ATOM 1980 C CA . GLU A 1 255 ? 3.222 40.244 2.509 1.00 28.95 255 GLU A CA 1
ATOM 1981 C C . GLU A 1 255 ? 2.621 41.638 2.336 1.00 28.95 255 GLU A C 1
ATOM 1983 O O . GLU A 1 255 ? 1.410 41.809 2.237 1.00 28.95 255 GLU A O 1
ATOM 1988 N N . ASP A 1 256 ? 3.486 42.647 2.359 1.00 30.38 256 ASP A N 1
ATOM 1989 C CA . ASP A 1 256 ? 3.201 43.915 1.710 1.00 30.38 256 ASP A CA 1
ATOM 1990 C C . ASP A 1 256 ? 4.516 44.453 1.134 1.00 30.38 256 ASP A C 1
ATOM 1992 O O . ASP A 1 256 ? 5.554 44.390 1.794 1.00 30.38 256 ASP A O 1
ATOM 1996 N N . GLN A 1 257 ? 4.434 44.989 -0.084 1.00 28.61 257 GLN A N 1
ATOM 1997 C CA . GLN A 1 257 ? 5.498 45.557 -0.932 1.00 28.61 257 GLN A CA 1
ATOM 1998 C C . GLN A 1 257 ? 6.266 44.597 -1.859 1.00 28.61 257 GLN A C 1
ATOM 2000 O O . GLN A 1 257 ? 7.311 44.055 -1.518 1.00 28.61 257 GLN A O 1
ATOM 2005 N N . LEU A 1 258 ? 5.827 44.551 -3.123 1.00 30.28 258 LEU A N 1
ATOM 2006 C CA . LEU A 1 258 ? 6.592 45.137 -4.237 1.00 30.28 258 LEU A CA 1
ATOM 2007 C C . LEU A 1 258 ? 5.716 45.203 -5.496 1.00 30.28 258 LEU A C 1
ATOM 2009 O O . LEU A 1 258 ? 5.689 44.306 -6.332 1.00 30.28 258 LEU A O 1
ATOM 2013 N N . ALA A 1 259 ? 5.001 46.320 -5.618 1.00 32.47 259 ALA A N 1
ATOM 2014 C CA . ALA A 1 259 ? 4.582 46.861 -6.900 1.00 32.47 259 ALA A CA 1
ATOM 2015 C C . ALA A 1 259 ? 5.433 48.107 -7.167 1.00 32.47 259 ALA A C 1
ATOM 2017 O O . ALA A 1 259 ? 5.201 49.147 -6.545 1.00 32.47 259 ALA A O 1
ATOM 2018 N N . ARG A 1 260 ? 6.430 47.967 -8.045 1.00 33.56 260 ARG A N 1
ATOM 2019 C CA . ARG A 1 260 ? 6.917 48.953 -9.026 1.00 33.56 260 ARG A CA 1
ATOM 2020 C C . ARG A 1 260 ? 8.109 48.391 -9.786 1.00 33.56 260 ARG A C 1
ATOM 2022 O O . ARG A 1 260 ? 9.062 47.944 -9.118 1.00 33.56 260 ARG A O 1
#

Organism: NCBI:txid2508292

Foldseek 3Di:
DDFADQVVVCVQQLLQLVQEEEDPQAQVQCCVPQVDGRVVVSVCVNVPLWGWDRDWDDDPLWIKTWTWAARPVVRAIKIFIWIDDNPSNHHIYGHHIGGQVVCCVVPNHDDPLNVLLRLPSVDDPVVSVVSQCVVVVNDHDFQKKKKKWWFDDPPADVPRGTDIDIDIRQPAGPQCCVVPNPLLRLLEPCRVVVVVVVCVVVVNPPVGTPFMWMDSRDTDTHPNVRHNDDDPVPVVDDDDDDDPPDDDPDDPDDDDDDDD

pLDDT: mean 83.99, std 17.2, range [28.61, 98.12]

Radius of gyration: 22.53 Å; chains: 1; bounding box: 53×64×59 Å